Protein AF-A0A953GLJ5-F1 (afdb_monomer)

pLDDT: mean 92.59, std 6.6, range [48.28, 98.69]

Mean predicted aligned error: 5.58 Å

Sequence (313 aa):
MKGISHFASGLCVASFIPGVPELAAAGGLHIALGGACAMLPDFLDFRFARFLERPDAEIIPDATRPDAQALADDLAANLRAVAETGRPRIVQMHPARRGVIDWALYTVRFDAARGEVSVQLTGNTREARAAAGPLDYTYDGALDISELGGPSFRFSPGPRGVRIEFLPWHRAWTHSLVLALALGVLLAAVFGPLAGLAGGLGYATHVLEDQLGYMGSNLFWPFSRQRAPGLSLLHAADPIPNLVTVWLSLTLLLLNLDRARLAPALEMGPYLAFIVLAPSLTLLAVFARRKLRAALAVAQTEAQRDAIEENAE

Structure (mmCIF, N/CA/C/O backbone):
data_AF-A0A953GLJ5-F1
#
_entry.id   AF-A0A953GLJ5-F1
#
loop_
_atom_site.group_PDB
_atom_site.id
_atom_site.type_symbol
_atom_site.label_atom_id
_atom_site.label_alt_id
_atom_site.label_comp_id
_atom_site.label_asym_id
_atom_site.label_entity_id
_atom_site.label_seq_id
_atom_site.pdbx_PDB_ins_code
_atom_site.Cartn_x
_atom_site.Cartn_y
_atom_site.Cartn_z
_atom_site.occupancy
_atom_site.B_iso_or_equiv
_atom_site.auth_seq_id
_atom_site.auth_comp_id
_atom_site.auth_asym_id
_atom_site.auth_atom_id
_atom_site.pdbx_PDB_model_num
ATOM 1 N N . MET A 1 1 ? 1.507 2.628 0.424 1.00 81.00 1 MET A N 1
ATOM 2 C CA . MET A 1 1 ? 2.002 4.009 0.163 1.00 81.00 1 MET A CA 1
ATOM 3 C C . MET A 1 1 ? 0.885 4.775 -0.545 1.00 81.00 1 MET A C 1
ATOM 5 O O . MET A 1 1 ? -0.231 4.275 -0.539 1.00 81.00 1 MET A O 1
ATOM 9 N N . LYS A 1 2 ? 1.089 5.980 -1.096 1.00 87.12 2 LYS A N 1
ATOM 10 C CA . LYS A 1 2 ? 0.094 6.562 -2.019 1.00 87.12 2 LYS A CA 1
ATOM 11 C C . LYS A 1 2 ? 0.225 5.929 -3.404 1.00 87.12 2 LYS A C 1
ATOM 13 O O . LYS A 1 2 ? 1.325 5.572 -3.819 1.00 87.12 2 LYS A O 1
ATOM 18 N N . GLY A 1 3 ? -0.879 5.891 -4.153 1.00 88.56 3 GLY A N 1
ATOM 19 C CA . GLY A 1 3 ? -0.933 5.276 -5.487 1.00 88.56 3 GLY A CA 1
ATOM 20 C C . GLY A 1 3 ? 0.114 5.797 -6.481 1.00 88.56 3 GLY A C 1
ATOM 21 O O . GLY A 1 3 ? 0.637 5.023 -7.273 1.00 88.56 3 GLY A O 1
ATOM 22 N N . ILE A 1 4 ? 0.493 7.081 -6.407 1.00 93.31 4 ILE A N 1
ATOM 23 C CA . ILE A 1 4 ? 1.545 7.638 -7.276 1.00 93.31 4 ILE A CA 1
ATOM 24 C C . ILE A 1 4 ? 2.923 7.020 -7.012 1.00 93.31 4 ILE A C 1
ATOM 26 O O . ILE A 1 4 ? 3.706 6.857 -7.944 1.00 93.31 4 ILE A O 1
ATOM 30 N N . SER A 1 5 ? 3.220 6.658 -5.762 1.00 95.94 5 SER A N 1
ATOM 31 C CA . SER A 1 5 ? 4.478 6.003 -5.417 1.00 95.94 5 SER A CA 1
ATOM 32 C C . SER A 1 5 ? 4.521 4.596 -5.997 1.00 95.94 5 SER A C 1
ATOM 34 O O . SER A 1 5 ? 5.483 4.277 -6.681 1.00 95.94 5 SER A O 1
ATOM 36 N N . HIS A 1 6 ? 3.442 3.824 -5.838 1.00 97.25 6 HIS A N 1
ATOM 37 C CA . HIS A 1 6 ? 3.322 2.487 -6.423 1.00 97.25 6 HIS A CA 1
ATOM 38 C C . HIS A 1 6 ? 3.470 2.513 -7.946 1.00 97.25 6 HIS A C 1
ATOM 40 O O . HIS A 1 6 ? 4.259 1.760 -8.517 1.00 97.25 6 HIS A O 1
ATOM 46 N N . PHE A 1 7 ? 2.778 3.447 -8.605 1.00 98.00 7 PHE A N 1
ATOM 47 C CA . PHE A 1 7 ? 2.899 3.652 -10.045 1.00 98.00 7 PHE A CA 1
ATOM 48 C C . PHE A 1 7 ? 4.344 3.959 -10.464 1.00 98.00 7 PHE A C 1
ATOM 50 O O . PHE A 1 7 ? 4.885 3.280 -11.336 1.00 98.00 7 PHE A O 1
ATOM 57 N N . ALA A 1 8 ? 4.986 4.947 -9.829 1.00 98.31 8 ALA A N 1
ATOM 58 C CA . ALA A 1 8 ? 6.356 5.343 -10.154 1.00 98.31 8 ALA A CA 1
ATOM 59 C C . ALA A 1 8 ? 7.356 4.196 -9.937 1.00 98.31 8 ALA A C 1
ATOM 61 O O . ALA A 1 8 ? 8.211 3.963 -10.795 1.00 98.31 8 ALA A O 1
ATOM 62 N N . SER A 1 9 ? 7.222 3.449 -8.841 1.00 98.38 9 SER A N 1
ATOM 63 C CA . SER A 1 9 ? 8.055 2.283 -8.550 1.00 98.38 9 SER A CA 1
ATOM 64 C C . SER A 1 9 ? 7.871 1.174 -9.584 1.00 98.38 9 SER A C 1
ATOM 66 O O . SER A 1 9 ? 8.859 0.595 -10.032 1.00 98.38 9 SER A O 1
ATOM 68 N N . GLY A 1 10 ? 6.639 0.933 -10.045 1.00 98.31 10 GLY A N 1
ATOM 69 C CA . GLY A 1 10 ? 6.358 0.001 -11.139 1.00 98.31 10 GLY A CA 1
ATOM 70 C C . GLY A 1 10 ? 7.038 0.389 -12.456 1.00 98.31 10 GLY A C 1
ATOM 71 O O . GLY A 1 10 ? 7.649 -0.462 -13.104 1.00 98.31 10 GLY A O 1
ATOM 72 N N . LEU A 1 11 ? 7.001 1.677 -12.833 1.00 98.50 11 LEU A N 1
ATOM 73 C CA . LEU A 1 11 ? 7.735 2.184 -14.005 1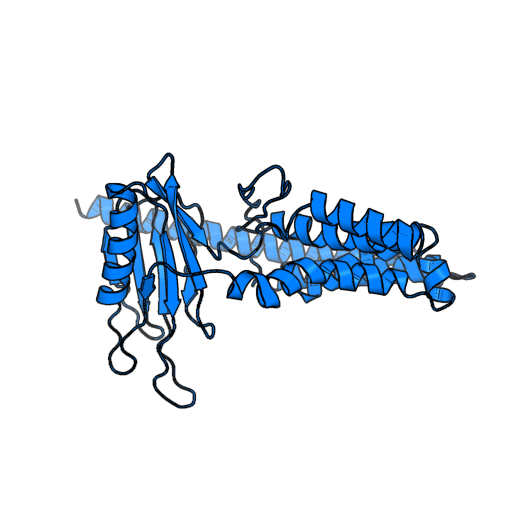.00 98.50 11 LEU A CA 1
ATOM 74 C C . LEU A 1 11 ? 9.248 1.964 -13.851 1.00 98.50 11 LEU A C 1
ATOM 76 O O . LEU A 1 11 ? 9.918 1.489 -14.769 1.00 98.50 11 LEU A O 1
ATOM 80 N N . CYS A 1 12 ? 9.780 2.313 -12.678 1.00 98.44 12 CYS A N 1
ATOM 81 C CA . CYS A 1 12 ? 11.197 2.195 -12.361 1.00 98.44 12 CYS A CA 1
ATOM 82 C C . CYS A 1 12 ? 11.667 0.742 -12.470 1.00 98.44 12 CYS A C 1
ATOM 84 O O . CYS A 1 12 ? 12.594 0.457 -13.227 1.00 98.44 12 CYS A O 1
ATOM 86 N N . VAL A 1 13 ? 10.986 -0.193 -11.806 1.00 98.31 13 VAL A N 1
ATOM 87 C CA . VAL A 1 13 ? 11.335 -1.620 -11.833 1.00 98.31 13 VAL A CA 1
ATOM 88 C C . VAL A 1 13 ? 11.281 -2.184 -13.250 1.00 98.31 13 VAL A C 1
ATOM 90 O O . VAL A 1 13 ? 12.207 -2.885 -13.655 1.00 98.31 13 VAL A O 1
ATOM 93 N N . ALA A 1 14 ? 10.269 -1.822 -14.045 1.00 98.25 14 ALA A N 1
ATOM 94 C CA . ALA A 1 14 ? 10.201 -2.250 -15.440 1.00 98.25 14 ALA A CA 1
ATOM 95 C C . ALA A 1 14 ? 11.395 -1.748 -16.272 1.00 98.25 14 ALA A C 1
ATOM 97 O O . ALA A 1 14 ? 11.904 -2.482 -17.114 1.00 98.25 14 ALA A O 1
ATOM 98 N N . SER A 1 15 ? 11.893 -0.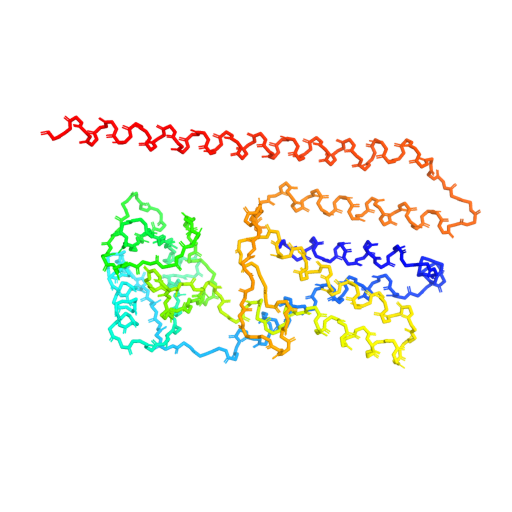535 -16.009 1.00 97.81 15 SER A N 1
ATOM 99 C CA . SER A 1 15 ? 13.061 0.016 -16.712 1.00 97.81 15 SER A CA 1
ATOM 100 C C . SER A 1 15 ? 14.387 -0.680 -16.393 1.00 97.81 15 SER A C 1
ATOM 102 O O . SER A 1 15 ? 15.338 -0.536 -17.153 1.00 97.81 15 SER A O 1
ATOM 104 N N . PHE A 1 16 ? 14.464 -1.447 -15.302 1.00 97.50 16 PHE A N 1
ATOM 105 C CA . PHE A 1 16 ? 15.647 -2.251 -14.975 1.00 97.50 16 PHE A CA 1
ATOM 106 C C . PHE A 1 16 ? 15.678 -3.605 -15.695 1.00 97.50 16 PHE A C 1
ATOM 108 O O . PHE A 1 16 ? 16.678 -4.317 -15.608 1.00 97.50 16 PHE A O 1
ATOM 115 N N . ILE A 1 17 ? 14.609 -3.982 -16.401 1.00 97.75 17 ILE A N 1
ATOM 116 C CA . ILE A 1 17 ? 14.565 -5.235 -17.154 1.00 97.75 17 ILE A CA 1
ATOM 117 C C . ILE A 1 17 ? 15.375 -5.054 -18.449 1.00 97.75 17 ILE A C 1
ATOM 119 O O . ILE A 1 17 ? 15.029 -4.190 -19.257 1.00 97.75 17 ILE A O 1
ATOM 123 N N . PRO A 1 18 ? 16.419 -5.864 -18.700 1.00 95.75 18 PRO A N 1
ATOM 124 C CA . PRO A 1 18 ? 17.200 -5.761 -19.931 1.00 95.75 18 PRO A CA 1
ATOM 125 C C . PRO A 1 18 ? 16.321 -5.885 -21.184 1.00 95.75 18 PRO A C 1
ATOM 127 O O . PRO A 1 18 ? 15.473 -6.775 -21.262 1.00 95.75 18 PRO A O 1
ATOM 130 N N . GLY A 1 19 ? 16.515 -5.001 -22.164 1.00 94.81 19 GLY A N 1
ATOM 131 C CA . GLY A 1 19 ? 15.722 -4.959 -23.397 1.00 94.81 19 GLY A CA 1
ATOM 132 C C . GLY A 1 19 ? 14.455 -4.102 -23.304 1.00 94.81 19 GLY A C 1
ATOM 133 O O . GLY A 1 19 ? 13.933 -3.674 -24.334 1.00 94.81 19 GLY A O 1
ATOM 134 N N . VAL A 1 20 ? 13.934 -3.827 -22.100 1.00 96.88 20 VAL A N 1
ATOM 135 C CA . VAL A 1 20 ? 12.731 -2.995 -21.933 1.00 96.88 20 VAL A CA 1
ATOM 136 C C . VAL A 1 20 ? 12.989 -1.520 -22.276 1.00 96.88 20 VAL A C 1
ATOM 138 O O . VAL A 1 20 ? 12.175 -0.961 -23.016 1.00 96.88 20 VAL A O 1
ATOM 141 N N . PRO A 1 21 ? 14.077 -0.872 -21.814 1.00 95.31 21 PRO A N 1
ATOM 142 C CA . PRO A 1 21 ? 14.410 0.494 -22.222 1.00 95.31 21 PRO A CA 1
ATOM 143 C C . PRO A 1 21 ? 14.599 0.663 -23.735 1.00 95.31 21 PRO A C 1
ATOM 145 O O . PRO A 1 21 ? 14.112 1.633 -24.312 1.00 95.31 21 PRO A O 1
ATOM 148 N N . GLU A 1 22 ? 15.248 -0.295 -24.397 1.00 92.56 22 GLU A N 1
ATOM 149 C CA . GLU A 1 22 ? 15.478 -0.277 -25.843 1.00 92.56 22 GLU A CA 1
ATOM 150 C C . GLU A 1 22 ? 14.159 -0.414 -26.612 1.00 92.56 22 GLU A C 1
ATOM 152 O O . GLU A 1 22 ? 13.904 0.324 -27.566 1.00 92.56 22 GLU A O 1
ATOM 157 N N . LEU A 1 23 ? 13.270 -1.305 -26.158 1.00 92.38 23 LEU A N 1
ATOM 158 C CA . LEU A 1 23 ? 11.919 -1.410 -26.706 1.00 92.38 23 LEU A CA 1
ATOM 159 C C . LEU A 1 23 ? 11.116 -0.131 -26.482 1.00 92.38 23 LEU A C 1
ATOM 161 O O . LEU A 1 23 ? 10.369 0.268 -27.371 1.00 92.38 23 LEU A O 1
ATOM 165 N N . ALA A 1 24 ? 11.262 0.522 -25.329 1.00 90.56 24 ALA A N 1
ATOM 166 C CA . ALA A 1 24 ? 10.605 1.796 -25.059 1.00 90.56 24 ALA A CA 1
ATOM 167 C C . ALA A 1 24 ? 11.100 2.903 -26.005 1.00 90.56 24 ALA A C 1
ATOM 169 O O . ALA A 1 24 ? 10.285 3.662 -26.528 1.00 90.56 24 ALA A O 1
ATOM 170 N N . ALA A 1 25 ? 12.403 2.946 -26.310 1.00 87.38 25 ALA A N 1
ATOM 171 C CA . ALA A 1 25 ? 12.960 3.856 -27.313 1.00 87.38 25 ALA A CA 1
ATOM 172 C C . ALA A 1 25 ? 12.392 3.603 -28.725 1.00 87.38 25 ALA A C 1
ATOM 174 O O . ALA A 1 25 ? 12.261 4.538 -29.512 1.00 87.38 25 ALA A O 1
ATOM 175 N N . ALA A 1 26 ? 11.993 2.363 -29.022 1.00 89.69 26 ALA A N 1
ATOM 176 C CA . ALA A 1 26 ? 11.297 1.982 -30.252 1.00 89.69 26 ALA A CA 1
ATOM 177 C C . ALA A 1 26 ? 9.761 2.172 -30.198 1.00 89.69 26 ALA A C 1
ATOM 179 O O . ALA A 1 26 ? 9.061 1.754 -31.119 1.00 89.69 26 ALA A O 1
ATOM 180 N N . GLY A 1 27 ? 9.220 2.789 -29.139 1.00 90.06 27 GLY A N 1
ATOM 181 C CA . GLY A 1 27 ? 7.782 3.048 -28.969 1.00 90.06 27 GLY A CA 1
ATOM 182 C C . GLY A 1 27 ? 7.005 1.962 -28.213 1.00 90.06 27 GLY A C 1
ATOM 183 O O . GLY A 1 27 ? 5.777 2.007 -28.151 1.00 90.06 27 GLY A O 1
ATOM 184 N N . GLY A 1 28 ? 7.690 0.979 -27.630 1.00 93.62 28 GLY A N 1
ATOM 185 C CA . GLY A 1 28 ? 7.086 -0.069 -26.811 1.00 93.62 28 GLY A CA 1
ATOM 186 C C . GLY A 1 28 ? 6.541 0.445 -25.474 1.00 93.62 28 GLY A C 1
ATOM 187 O O . GLY A 1 28 ? 7.096 1.344 -24.849 1.00 93.62 28 GLY A O 1
ATOM 188 N N . LEU A 1 29 ? 5.470 -0.185 -24.983 1.00 96.25 29 LEU A N 1
ATOM 189 C CA . LEU A 1 29 ? 4.747 0.247 -23.776 1.00 96.25 29 LEU A CA 1
ATOM 190 C C . LEU A 1 29 ? 5.090 -0.564 -22.515 1.00 96.25 29 LEU A C 1
ATOM 192 O O . LEU A 1 29 ? 4.392 -0.472 -21.511 1.00 96.25 29 LEU A O 1
ATOM 196 N N . HIS A 1 30 ? 6.163 -1.353 -22.538 1.00 97.50 30 HIS A N 1
ATOM 197 C CA . HIS A 1 30 ? 6.537 -2.265 -21.449 1.00 97.50 30 HIS A CA 1
ATOM 198 C C . HIS A 1 30 ? 6.788 -1.546 -20.112 1.00 97.50 30 HIS A C 1
ATOM 200 O O . HIS A 1 30 ? 6.357 -2.027 -19.068 1.00 97.50 30 HIS A O 1
ATOM 206 N N . ILE A 1 31 ? 7.416 -0.363 -20.135 1.00 97.88 31 ILE A N 1
ATOM 207 C CA . ILE A 1 31 ? 7.607 0.454 -18.924 1.00 97.88 31 ILE A CA 1
ATOM 208 C C . ILE A 1 31 ? 6.251 0.897 -18.363 1.00 97.88 31 ILE A C 1
ATOM 210 O O . ILE A 1 31 ? 5.985 0.722 -17.176 1.00 97.88 31 ILE A O 1
ATOM 214 N N . ALA A 1 32 ? 5.364 1.406 -19.225 1.00 97.75 32 ALA A N 1
ATOM 215 C CA . ALA A 1 32 ? 4.018 1.820 -18.833 1.00 97.75 32 ALA A CA 1
ATOM 216 C C . ALA A 1 32 ? 3.179 0.644 -18.304 1.00 97.75 32 ALA A C 1
ATOM 218 O O . ALA A 1 32 ? 2.434 0.818 -17.343 1.00 97.75 32 ALA A O 1
ATOM 219 N N . LEU A 1 33 ? 3.341 -0.554 -18.879 1.00 98.19 33 LEU A N 1
ATOM 220 C CA . LEU A 1 33 ? 2.714 -1.784 -18.396 1.00 98.19 33 LEU A CA 1
ATOM 221 C C . LEU A 1 33 ? 3.133 -2.094 -16.954 1.00 98.19 33 LEU A C 1
ATOM 223 O O . LEU A 1 33 ? 2.270 -2.403 -16.138 1.00 98.19 33 LEU A O 1
ATOM 227 N N . GLY A 1 34 ? 4.418 -1.948 -16.615 1.00 98.25 34 GLY A N 1
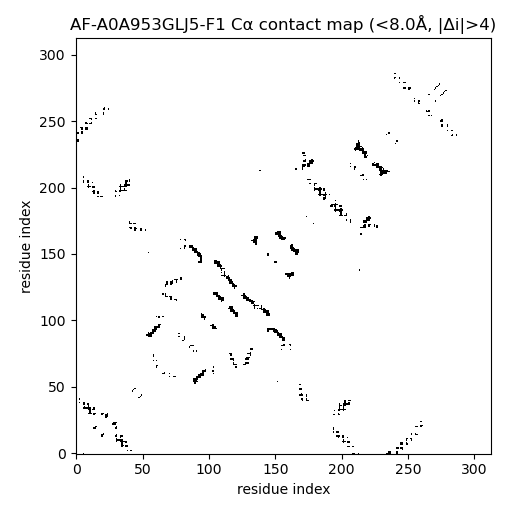ATOM 228 C CA . GLY A 1 34 ? 4.893 -2.114 -15.238 1.00 98.25 34 GLY A CA 1
ATOM 229 C C . GLY A 1 34 ? 4.219 -1.155 -14.255 1.00 98.25 34 GLY A C 1
ATOM 230 O O . GLY A 1 34 ? 3.724 -1.586 -13.214 1.00 98.25 34 GLY A O 1
ATOM 231 N N . GLY A 1 35 ? 4.112 0.129 -14.612 1.00 98.06 35 GLY A N 1
ATOM 232 C CA . GLY A 1 35 ? 3.383 1.116 -13.807 1.00 98.06 35 GLY A CA 1
ATOM 233 C C . GLY A 1 35 ? 1.888 0.799 -13.676 1.00 98.06 35 GLY A C 1
ATOM 234 O O . GLY A 1 35 ? 1.335 0.846 -12.578 1.00 98.06 35 GLY A O 1
ATOM 235 N N . ALA A 1 36 ? 1.227 0.420 -14.773 1.00 98.00 36 ALA A N 1
ATOM 236 C CA . ALA A 1 36 ? -0.190 0.057 -14.768 1.00 98.00 36 ALA A CA 1
ATOM 237 C C . ALA A 1 36 ? -0.468 -1.178 -13.896 1.00 98.00 36 ALA A C 1
ATOM 239 O O . ALA A 1 36 ? -1.411 -1.180 -13.104 1.00 98.00 36 ALA A O 1
ATOM 240 N N . CYS A 1 37 ? 0.374 -2.211 -13.993 1.00 98.31 37 CYS A N 1
ATOM 241 C CA . CYS A 1 37 ? 0.268 -3.408 -13.165 1.00 98.31 37 CYS A CA 1
ATOM 242 C C . CYS A 1 37 ? 0.569 -3.130 -11.689 1.00 98.31 37 CYS A C 1
ATOM 244 O O . CYS A 1 37 ? -0.046 -3.768 -10.839 1.00 98.31 37 CYS A O 1
ATOM 246 N N . ALA A 1 38 ? 1.432 -2.162 -11.371 1.00 98.00 38 ALA A N 1
ATOM 247 C CA . ALA A 1 38 ? 1.642 -1.724 -9.994 1.00 98.00 38 ALA A CA 1
ATOM 248 C C . ALA A 1 38 ? 0.394 -1.059 -9.392 1.00 98.00 38 ALA A C 1
ATOM 250 O O . ALA A 1 38 ? 0.137 -1.217 -8.213 1.00 98.00 38 ALA A O 1
ATOM 251 N N . MET A 1 39 ? -0.438 -0.373 -10.179 1.00 97.44 39 MET A N 1
ATOM 252 C CA . MET A 1 39 ? -1.694 0.208 -9.672 1.00 97.44 39 MET A CA 1
ATOM 253 C C . MET A 1 39 ? -2.845 -0.801 -9.550 1.00 97.44 39 MET A C 1
ATOM 255 O O . MET A 1 39 ? -3.873 -0.508 -8.933 1.00 97.44 39 MET A O 1
ATOM 259 N N . LEU A 1 40 ? -2.713 -1.966 -10.184 1.00 96.88 40 LEU A N 1
ATOM 260 C CA . LEU A 1 40 ? -3.804 -2.922 -10.331 1.00 96.88 40 LEU A CA 1
ATOM 261 C C . LEU A 1 40 ? -4.342 -3.481 -8.997 1.00 96.88 40 LEU A C 1
ATOM 263 O O . LEU A 1 40 ? -5.563 -3.597 -8.899 1.00 96.88 40 LEU A O 1
ATOM 267 N N . PRO A 1 41 ? -3.522 -3.807 -7.974 1.00 96.69 41 PRO A N 1
ATOM 268 C CA . PRO A 1 41 ? -4.024 -4.302 -6.688 1.00 96.69 41 PRO A CA 1
ATOM 269 C C . PRO A 1 41 ? -5.037 -3.353 -6.036 1.00 96.69 41 PRO A C 1
ATOM 271 O O . PRO A 1 41 ? -6.170 -3.751 -5.760 1.00 96.69 41 PRO A O 1
ATOM 274 N N . ASP A 1 42 ? -4.664 -2.081 -5.874 1.00 94.94 42 ASP A N 1
ATOM 275 C CA . ASP A 1 42 ? -5.538 -1.047 -5.312 1.00 94.94 42 ASP A CA 1
ATOM 276 C C . ASP A 1 42 ? -6.758 -0.815 -6.198 1.00 94.94 42 ASP A C 1
ATOM 278 O O . ASP A 1 42 ? -7.883 -0.715 -5.708 1.00 94.94 42 ASP A O 1
ATOM 282 N N . PHE A 1 43 ? -6.565 -0.762 -7.517 1.00 95.56 43 PHE A N 1
ATOM 283 C CA . PHE A 1 43 ? -7.682 -0.614 -8.441 1.00 95.56 43 PHE A CA 1
ATOM 284 C C . PHE A 1 43 ? -8.719 -1.725 -8.240 1.00 95.56 43 PHE A C 1
ATOM 286 O O . PHE A 1 43 ? -9.913 -1.436 -8.151 1.00 95.56 43 PHE A O 1
ATOM 293 N N . LEU A 1 44 ? -8.280 -2.981 -8.122 1.00 95.44 44 LEU A N 1
ATOM 294 C CA . LEU A 1 44 ? -9.175 -4.111 -7.889 1.00 95.44 44 LEU A CA 1
ATOM 295 C C . LEU A 1 44 ? -9.891 -4.007 -6.539 1.00 95.44 44 LEU A C 1
ATOM 297 O O . LEU A 1 44 ? -11.096 -4.263 -6.458 1.00 95.44 44 LEU A O 1
ATOM 301 N N . ASP A 1 45 ? -9.183 -3.576 -5.500 1.00 93.56 45 ASP A N 1
ATOM 302 C CA . ASP A 1 45 ? -9.762 -3.415 -4.173 1.00 93.56 45 ASP A CA 1
ATOM 303 C C . ASP A 1 45 ? -10.850 -2.343 -4.142 1.00 93.56 45 ASP A C 1
ATOM 305 O O . ASP A 1 45 ? -11.995 -2.616 -3.777 1.00 93.56 45 ASP A O 1
ATOM 309 N N . PHE A 1 46 ? -10.519 -1.130 -4.579 1.00 91.44 46 PHE A N 1
ATOM 310 C CA . PHE A 1 46 ? -11.420 0.016 -4.485 1.00 91.44 46 PHE A CA 1
ATOM 311 C C . PHE A 1 46 ? -12.562 -0.022 -5.505 1.00 91.44 46 PHE A C 1
ATOM 313 O O . PHE A 1 46 ? -13.609 0.582 -5.267 1.00 91.44 46 PHE A O 1
ATOM 320 N N . ARG A 1 47 ? -12.386 -0.704 -6.646 1.00 92.75 47 ARG A N 1
ATOM 321 C CA . ARG A 1 47 ? -13.423 -0.802 -7.687 1.00 92.75 47 ARG A CA 1
ATOM 322 C C . ARG A 1 47 ? -14.286 -2.047 -7.577 1.00 92.75 47 ARG A C 1
ATOM 324 O O . ARG A 1 47 ? -15.406 -2.009 -8.078 1.00 92.75 47 ARG A O 1
ATOM 331 N N . PHE A 1 48 ? -13.798 -3.114 -6.943 1.00 92.81 48 PHE A N 1
ATOM 332 C CA . PHE A 1 48 ? -14.526 -4.380 -6.861 1.00 92.81 48 PHE A CA 1
ATOM 333 C C . PHE A 1 48 ? -14.584 -4.934 -5.441 1.00 92.81 48 PHE A C 1
ATOM 335 O O . PHE A 1 48 ? -15.688 -5.108 -4.929 1.00 92.81 48 PHE A O 1
ATOM 342 N N . ALA A 1 49 ? -13.445 -5.192 -4.787 1.00 91.00 49 ALA A N 1
ATOM 343 C CA . ALA A 1 49 ? -13.438 -5.912 -3.507 1.00 91.00 49 ALA A CA 1
ATOM 344 C C . ALA A 1 49 ? -14.264 -5.200 -2.425 1.00 91.00 49 ALA A C 1
ATOM 346 O O . ALA A 1 49 ? -15.040 -5.853 -1.729 1.00 91.00 49 ALA A O 1
ATOM 347 N N . ARG A 1 50 ? -14.179 -3.865 -2.361 1.00 90.19 50 ARG A N 1
ATOM 348 C CA . ARG A 1 50 ? -14.982 -3.025 -1.462 1.00 90.19 50 ARG A CA 1
ATOM 349 C C . ARG A 1 50 ? -16.484 -3.300 -1.571 1.00 90.19 50 ARG A C 1
ATOM 351 O O . ARG A 1 50 ? -17.169 -3.321 -0.560 1.00 90.19 50 ARG A O 1
ATOM 358 N N . PHE A 1 51 ? -17.004 -3.505 -2.781 1.00 88.56 51 PHE A N 1
ATOM 359 C CA . PHE A 1 51 ? -18.443 -3.689 -3.019 1.00 88.56 51 PHE A CA 1
ATOM 360 C C . PHE A 1 51 ? -18.914 -5.134 -2.832 1.00 88.56 51 PHE A C 1
ATOM 362 O O . PHE A 1 51 ? -20.115 -5.395 -2.814 1.00 88.56 51 PHE A O 1
ATOM 369 N N . LEU A 1 52 ? -17.980 -6.080 -2.727 1.00 89.00 52 LEU A N 1
ATOM 370 C CA . LEU A 1 52 ? -18.284 -7.476 -2.420 1.00 89.00 52 LEU A CA 1
ATOM 371 C C . LEU A 1 52 ? -18.373 -7.724 -0.911 1.00 89.00 52 LEU A C 1
ATOM 373 O O . LEU A 1 52 ? -18.930 -8.742 -0.496 1.00 89.00 52 LEU A O 1
ATOM 377 N N . GLU A 1 53 ? -17.836 -6.815 -0.096 1.00 88.31 53 GLU A N 1
ATOM 378 C CA . GLU A 1 53 ? -17.956 -6.890 1.352 1.00 88.31 53 GLU A CA 1
ATOM 379 C C . GLU A 1 53 ? -19.384 -6.581 1.810 1.00 88.31 53 GLU A C 1
ATOM 381 O O . GLU A 1 53 ? -20.049 -5.683 1.297 1.00 88.31 53 GLU A O 1
ATOM 386 N N . ARG A 1 54 ? -19.857 -7.349 2.793 1.00 90.50 54 ARG A N 1
ATOM 387 C CA . ARG A 1 54 ? -21.156 -7.150 3.429 1.00 90.50 54 ARG A CA 1
ATOM 388 C C . ARG A 1 54 ? -20.931 -6.930 4.922 1.00 90.50 54 ARG A C 1
ATOM 390 O O . ARG A 1 54 ? -20.404 -7.844 5.559 1.00 90.50 54 ARG A O 1
ATOM 397 N N . PRO A 1 55 ? -21.282 -5.756 5.466 1.00 93.50 55 PRO A N 1
ATOM 398 C CA . PRO A 1 55 ? -21.174 -5.517 6.895 1.00 93.50 55 PRO A CA 1
ATOM 399 C C . PRO A 1 55 ? -22.255 -6.284 7.666 1.00 93.50 55 PRO A C 1
ATOM 401 O O . PRO A 1 55 ? -23.385 -6.430 7.204 1.00 93.50 55 PRO A O 1
ATOM 404 N N . ASP A 1 56 ? -21.900 -6.756 8.860 1.00 96.06 56 ASP A N 1
ATOM 405 C CA . ASP A 1 56 ? -22.822 -7.346 9.838 1.00 96.06 56 ASP A CA 1
ATOM 406 C C . ASP A 1 56 ? -23.467 -6.276 10.735 1.00 96.06 56 ASP A C 1
ATOM 408 O O . ASP A 1 56 ? -24.461 -6.545 11.414 1.00 96.06 56 ASP A O 1
ATOM 412 N N . ALA A 1 57 ? -22.869 -5.084 10.796 1.00 95.50 57 ALA A N 1
ATOM 413 C CA . ALA A 1 57 ? -23.397 -3.917 11.488 1.00 95.50 57 ALA A CA 1
ATOM 414 C C . ALA A 1 57 ? -22.899 -2.624 10.830 1.00 95.50 57 ALA A C 1
ATOM 416 O O . ALA A 1 57 ? -21.763 -2.554 10.356 1.00 95.50 57 ALA A O 1
ATOM 417 N N . GLU A 1 58 ? -23.737 -1.592 10.862 1.00 95.56 58 GLU A N 1
ATOM 418 C CA . GLU A 1 58 ? -23.400 -0.236 10.433 1.00 95.56 58 GLU A CA 1
ATOM 419 C C . GLU A 1 58 ? -23.556 0.712 11.624 1.00 95.56 58 GLU A C 1
ATOM 421 O O . GLU A 1 58 ? -24.577 0.689 12.309 1.00 95.56 58 GLU A O 1
ATOM 426 N N . ILE A 1 59 ? -22.541 1.536 11.876 1.00 95.19 59 ILE A N 1
ATOM 427 C CA . ILE A 1 59 ? -22.556 2.576 12.906 1.00 95.19 59 ILE A CA 1
ATOM 428 C C . ILE A 1 59 ? -22.604 3.923 12.192 1.00 95.19 59 ILE A C 1
ATOM 430 O O . ILE A 1 59 ? -21.652 4.313 11.509 1.00 95.19 59 ILE A O 1
ATOM 434 N N . ILE A 1 60 ? -23.725 4.624 12.349 1.00 93.56 60 ILE A N 1
ATOM 435 C CA . ILE A 1 60 ? -23.992 5.917 11.718 1.00 93.56 60 ILE A CA 1
ATOM 436 C C . ILE A 1 60 ? -24.356 6.914 12.826 1.00 93.56 60 ILE A C 1
ATOM 438 O O . ILE A 1 60 ? -25.337 6.683 13.534 1.00 93.56 60 ILE A O 1
ATOM 442 N N . PRO A 1 61 ? -23.613 8.021 12.997 1.00 92.50 61 PRO A N 1
ATOM 443 C CA . PRO A 1 61 ? -23.972 9.033 13.978 1.00 92.50 61 PRO A CA 1
ATOM 444 C C . PRO A 1 61 ? -25.278 9.742 13.614 1.00 92.50 61 PRO A C 1
ATOM 446 O O . PRO A 1 61 ? -25.602 9.918 12.438 1.00 92.50 61 PRO A O 1
ATOM 449 N N . ASP A 1 62 ? -25.981 10.259 14.624 1.00 90.69 62 ASP A N 1
ATOM 450 C CA . ASP A 1 62 ? -27.037 11.246 14.390 1.00 90.69 62 ASP A CA 1
ATOM 451 C C . ASP A 1 62 ? -26.427 12.475 13.697 1.00 90.69 62 ASP A C 1
ATOM 453 O O . ASP A 1 62 ? -25.484 13.096 14.194 1.00 90.69 62 ASP A O 1
ATOM 457 N N . ALA A 1 63 ? -26.957 12.826 12.525 1.00 87.25 63 ALA A N 1
ATOM 458 C CA . ALA A 1 63 ? -26.451 13.944 11.740 1.00 87.25 63 ALA A CA 1
ATOM 459 C C . ALA A 1 63 ? -26.577 15.281 12.491 1.00 87.25 63 ALA A C 1
ATOM 461 O O . ALA A 1 63 ? -25.677 16.119 12.460 1.00 87.25 63 ALA A O 1
ATOM 462 N N . THR A 1 64 ? -27.687 15.490 13.191 1.00 86.81 64 THR A N 1
ATOM 463 C CA . THR A 1 64 ? -28.012 16.768 13.833 1.00 86.81 64 THR A CA 1
ATOM 464 C C . THR A 1 64 ? -27.372 16.916 15.206 1.00 86.81 64 THR A C 1
ATOM 466 O O . THR A 1 64 ? -26.963 18.015 15.580 1.00 86.81 64 THR A O 1
ATOM 469 N N . ARG A 1 65 ? -27.264 15.817 15.957 1.00 90.12 65 ARG A N 1
ATOM 470 C CA . ARG A 1 65 ? -26.737 15.787 17.324 1.00 90.12 65 ARG A CA 1
ATOM 471 C C . ARG A 1 65 ? -25.911 14.518 17.548 1.00 90.12 65 ARG A C 1
ATOM 473 O O . ARG A 1 65 ? -26.358 13.636 18.277 1.00 90.12 65 ARG A O 1
ATOM 480 N N . PRO A 1 66 ? -24.722 14.401 16.932 1.00 90.94 66 PRO A N 1
ATOM 481 C CA . PRO A 1 66 ? -23.901 13.217 17.120 1.00 90.94 66 PRO A CA 1
ATOM 482 C C . PRO A 1 66 ? -23.429 13.120 18.564 1.00 90.94 66 PRO A C 1
ATOM 484 O O . PRO A 1 66 ? -22.998 14.110 19.159 1.00 90.94 66 PRO A O 1
ATOM 487 N N . ASP A 1 67 ? -23.478 11.904 19.086 1.00 94.12 67 ASP A N 1
ATOM 488 C CA . ASP A 1 67 ? -23.047 11.565 20.431 1.00 94.12 67 ASP A CA 1
ATOM 489 C C . ASP A 1 67 ? -21.828 10.644 20.348 1.00 94.12 67 ASP A C 1
ATOM 491 O O . ASP A 1 67 ? -21.903 9.521 19.851 1.00 94.12 67 ASP A O 1
ATOM 495 N N . ALA A 1 68 ? -20.684 11.143 20.817 1.00 95.44 68 ALA A N 1
ATOM 496 C CA . ALA A 1 68 ? -19.438 10.388 20.799 1.00 95.44 68 ALA A CA 1
ATOM 497 C C . ALA A 1 68 ? -19.493 9.165 21.729 1.00 95.44 68 ALA A C 1
ATOM 499 O O . ALA A 1 68 ? -18.870 8.150 21.425 1.00 95.44 68 ALA A O 1
ATOM 500 N N . GLN A 1 69 ? -20.239 9.249 22.837 1.00 96.75 69 GLN A N 1
ATOM 501 C CA . GLN A 1 69 ? -20.369 8.146 23.786 1.00 96.75 69 GLN A CA 1
ATOM 502 C C . GLN A 1 69 ? -21.213 7.024 23.195 1.00 96.75 69 GLN A C 1
ATOM 504 O O . GLN A 1 69 ? -20.785 5.878 23.239 1.00 96.75 69 GLN A O 1
ATOM 509 N N . ALA A 1 70 ? -22.329 7.355 22.541 1.00 95.94 70 ALA A N 1
ATOM 510 C CA . ALA A 1 70 ? -23.141 6.361 21.840 1.00 95.94 70 ALA A CA 1
ATOM 511 C C . ALA A 1 70 ? -22.327 5.603 20.773 1.00 95.94 70 ALA A C 1
ATOM 513 O O . ALA A 1 70 ? -22.378 4.379 20.706 1.00 95.94 70 ALA A O 1
ATOM 514 N N . LEU A 1 71 ? -21.502 6.314 19.990 1.00 96.44 71 LEU A N 1
ATOM 515 C CA . LEU A 1 71 ? -20.605 5.690 19.008 1.00 96.44 71 LEU A CA 1
ATOM 516 C C . LEU A 1 71 ? -19.569 4.760 19.662 1.00 96.44 71 LEU A C 1
ATOM 518 O O . LEU A 1 71 ? -19.288 3.683 19.132 1.00 96.44 71 LEU A O 1
ATOM 522 N N . ALA A 1 72 ? -18.981 5.177 20.790 1.00 97.25 72 ALA A N 1
ATOM 523 C CA . ALA A 1 72 ? -18.018 4.366 21.532 1.00 97.25 72 ALA A CA 1
ATOM 524 C C . ALA A 1 72 ? -18.681 3.108 22.115 1.00 97.25 72 ALA A C 1
ATOM 526 O O . ALA A 1 72 ? -18.134 2.010 21.993 1.00 97.25 72 ALA A O 1
ATOM 527 N N . ASP A 1 73 ? -19.876 3.253 22.687 1.00 97.94 73 ASP A N 1
ATOM 528 C CA . ASP A 1 73 ? -20.649 2.164 23.279 1.00 97.94 73 ASP A CA 1
ATOM 529 C C . ASP A 1 73 ? -21.080 1.136 22.222 1.00 97.94 73 ASP A C 1
ATOM 531 O O . ASP A 1 73 ? -20.922 -0.068 22.447 1.00 97.94 73 ASP A O 1
ATOM 535 N N . ASP A 1 74 ? -21.541 1.583 21.048 1.00 97.25 74 ASP A N 1
ATOM 536 C CA . ASP A 1 74 ? -21.911 0.712 19.924 1.00 97.25 74 ASP A CA 1
ATOM 537 C C . ASP A 1 74 ? -20.710 -0.083 19.399 1.00 97.25 74 ASP A C 1
ATOM 539 O O . ASP A 1 74 ? -20.798 -1.289 19.126 1.00 97.25 74 ASP A O 1
ATOM 543 N N . LEU A 1 75 ? -19.553 0.570 19.281 1.00 97.19 75 LEU A N 1
ATOM 544 C CA . LEU A 1 75 ? -18.320 -0.082 18.853 1.00 97.19 75 LEU A CA 1
ATOM 545 C C . LEU A 1 75 ? -17.856 -1.122 19.886 1.00 97.19 75 LEU A C 1
ATOM 547 O O . LEU A 1 75 ? -17.554 -2.265 19.529 1.00 97.19 75 LEU A O 1
ATOM 551 N N . ALA A 1 76 ? -17.868 -0.759 21.171 1.00 97.50 76 ALA A N 1
ATOM 552 C CA . ALA A 1 76 ? -17.541 -1.656 22.275 1.00 97.50 76 ALA A CA 1
ATOM 553 C C . ALA A 1 76 ? -18.513 -2.841 22.372 1.00 97.50 76 ALA A C 1
ATOM 555 O O . ALA A 1 76 ? -18.098 -3.963 22.667 1.00 97.50 76 ALA A O 1
ATOM 556 N N . ALA A 1 77 ? -19.805 -2.627 22.110 1.00 97.62 77 ALA A N 1
ATOM 557 C CA . ALA A 1 77 ? -20.808 -3.687 22.089 1.00 97.62 77 ALA A CA 1
ATOM 558 C C . ALA A 1 77 ? -20.530 -4.713 20.981 1.00 97.62 77 ALA A C 1
ATOM 560 O O . ALA A 1 77 ? -20.629 -5.917 21.219 1.00 97.62 77 ALA A O 1
ATOM 561 N N . ASN A 1 78 ? -20.115 -4.267 19.790 1.00 97.62 78 ASN A N 1
ATOM 562 C CA . ASN A 1 78 ? -19.748 -5.176 18.704 1.00 97.62 78 ASN A CA 1
ATOM 563 C C . ASN A 1 78 ? -18.491 -6.000 19.023 1.00 97.62 78 ASN A C 1
ATOM 565 O O . ASN A 1 78 ? -18.463 -7.195 18.727 1.00 97.62 78 ASN A O 1
ATOM 569 N N . LEU A 1 79 ? -17.480 -5.401 19.661 1.00 97.25 79 LEU A N 1
ATOM 570 C CA . LEU A 1 79 ? -16.291 -6.123 20.130 1.00 97.25 79 LEU A CA 1
ATOM 571 C C . LEU A 1 79 ? -16.656 -7.177 21.184 1.00 97.25 79 LEU A C 1
ATOM 573 O O . LEU A 1 79 ? -16.305 -8.349 21.030 1.00 97.25 79 LEU A O 1
ATOM 577 N N . ARG A 1 80 ? -17.437 -6.796 22.202 1.00 96.69 80 ARG A N 1
ATOM 578 C CA . ARG A 1 80 ? -17.910 -7.722 23.245 1.00 96.69 80 ARG A CA 1
ATOM 579 C C . ARG A 1 80 ? -18.737 -8.869 22.670 1.00 96.69 80 ARG A C 1
ATOM 581 O O . ARG A 1 80 ? -18.505 -10.017 23.032 1.00 96.69 80 ARG A O 1
ATOM 588 N N . ALA A 1 81 ? -19.608 -8.600 21.698 1.00 96.44 81 ALA A N 1
ATOM 589 C CA . ALA A 1 81 ? -20.384 -9.645 21.033 1.00 96.44 81 ALA A CA 1
ATOM 590 C C . ALA A 1 81 ? -19.492 -10.700 20.350 1.00 96.44 81 ALA A C 1
ATOM 592 O O . ALA A 1 81 ? -19.822 -11.887 20.360 1.00 96.44 81 ALA A O 1
ATOM 593 N N . VAL A 1 82 ? -18.354 -10.307 19.768 1.00 97.06 82 VAL A N 1
ATOM 594 C CA . VAL A 1 82 ? -17.386 -11.261 19.197 1.00 97.06 82 VAL A CA 1
ATOM 595 C C . VAL A 1 82 ? -16.671 -12.045 20.295 1.00 97.06 82 VAL A C 1
ATOM 597 O O . VAL A 1 82 ? -16.491 -13.252 20.143 1.00 97.06 82 VAL A O 1
ATOM 600 N N . ALA A 1 83 ? -16.305 -11.395 21.402 1.00 94.88 83 ALA A N 1
ATOM 601 C CA . ALA A 1 83 ? -15.690 -12.063 22.549 1.00 94.88 83 ALA A CA 1
ATOM 602 C C . ALA A 1 83 ? -16.619 -13.119 23.179 1.00 94.88 83 ALA A C 1
ATOM 604 O O . ALA A 1 83 ? -16.168 -14.208 23.520 1.00 94.88 83 ALA A O 1
ATOM 605 N N . GLU A 1 84 ? -17.916 -12.822 23.281 1.00 95.06 84 GLU A N 1
ATOM 606 C CA . GLU A 1 84 ? -18.926 -13.717 23.858 1.00 95.06 84 GLU A CA 1
ATOM 607 C C . GLU A 1 84 ? -19.306 -14.866 22.916 1.00 95.06 84 GLU A C 1
ATOM 609 O O . GLU A 1 84 ? -19.438 -16.013 23.340 1.00 95.06 84 GLU A O 1
ATOM 614 N N . THR A 1 85 ? -19.505 -14.575 21.626 1.00 95.88 85 THR A N 1
ATOM 615 C CA . THR A 1 85 ? -20.031 -15.564 20.668 1.00 95.88 85 THR A CA 1
ATOM 616 C C . THR A 1 85 ? -18.949 -16.342 19.925 1.00 95.88 85 THR A C 1
ATOM 618 O O . THR A 1 85 ? -19.244 -17.372 19.316 1.00 95.88 85 THR A O 1
ATOM 621 N N . GLY A 1 86 ? -17.717 -15.829 19.895 1.00 94.62 86 GLY A N 1
ATOM 622 C CA . GLY A 1 86 ? -16.627 -16.353 19.075 1.00 94.62 86 GLY A CA 1
ATOM 623 C C . GLY A 1 86 ? -16.842 -16.205 17.562 1.00 94.62 86 GLY A C 1
ATOM 624 O O . GLY A 1 86 ? -16.061 -16.743 16.778 1.00 94.62 86 GLY A O 1
ATOM 625 N N . ARG A 1 87 ? -17.899 -15.513 17.113 1.00 95.19 87 ARG A N 1
ATOM 626 C CA . ARG A 1 87 ? -18.223 -15.364 15.686 1.00 95.19 87 ARG A CA 1
ATOM 627 C C . ARG A 1 87 ? -17.632 -14.065 15.142 1.00 95.19 87 ARG A C 1
ATOM 629 O O . ARG A 1 87 ? -17.935 -13.015 15.702 1.00 95.19 87 ARG A O 1
ATOM 636 N N . PRO A 1 88 ? -16.823 -14.100 14.064 1.00 95.38 88 PRO A N 1
ATOM 637 C CA . PRO A 1 88 ? -16.317 -12.882 13.443 1.00 95.38 88 PRO A CA 1
ATOM 638 C C . PRO A 1 88 ? -17.445 -11.978 12.943 1.00 95.38 88 PRO A C 1
ATOM 640 O O . PRO A 1 88 ? -18.472 -12.481 12.487 1.00 95.38 88 PRO A O 1
ATOM 643 N N . ARG A 1 89 ? -17.230 -10.662 12.999 1.00 96.31 89 ARG A N 1
ATOM 644 C CA . ARG A 1 89 ? -18.176 -9.644 12.522 1.00 96.31 89 ARG A CA 1
ATOM 645 C C . ARG A 1 89 ? -17.459 -8.539 11.763 1.00 96.31 89 ARG A C 1
ATOM 647 O O . ARG A 1 89 ? -16.344 -8.170 12.126 1.00 96.31 89 ARG A O 1
ATOM 654 N N . ILE A 1 90 ? -18.099 -7.996 10.738 1.00 96.56 90 ILE A N 1
ATOM 655 C CA . ILE A 1 90 ? -17.660 -6.811 10.005 1.00 96.56 90 ILE A CA 1
ATOM 656 C C . ILE A 1 90 ? -18.538 -5.633 10.420 1.00 96.56 90 ILE A C 1
ATOM 658 O O . ILE A 1 90 ? -19.757 -5.681 10.274 1.00 96.56 90 ILE A O 1
ATOM 662 N N . VAL A 1 91 ? -17.918 -4.575 10.930 1.00 96.88 91 VAL A N 1
ATOM 663 C CA . VAL A 1 91 ? -18.591 -3.341 11.338 1.00 96.88 91 VAL A CA 1
ATOM 664 C C . VAL A 1 91 ? -18.151 -2.215 10.420 1.00 96.88 91 VAL A C 1
ATOM 666 O O . VAL A 1 91 ? -16.961 -1.917 10.327 1.00 96.88 91 VAL A O 1
ATOM 669 N N . GLN A 1 92 ? -19.110 -1.594 9.744 1.00 96.00 92 GLN A N 1
ATOM 670 C CA . GLN A 1 92 ? -18.892 -0.427 8.902 1.00 96.00 92 GLN A CA 1
ATOM 671 C C . GLN A 1 92 ? -19.207 0.838 9.701 1.00 96.00 92 GLN A C 1
ATOM 673 O O . GLN A 1 92 ? -20.263 0.942 10.319 1.00 96.00 92 GLN A O 1
ATOM 678 N N . MET A 1 93 ? -18.296 1.805 9.696 1.00 95.50 93 MET A N 1
ATOM 679 C CA . MET A 1 93 ? -18.499 3.096 10.354 1.00 95.50 93 MET A CA 1
ATOM 680 C C . MET A 1 93 ? -18.690 4.178 9.300 1.00 95.50 93 MET A C 1
ATOM 682 O O . MET A 1 93 ? -17.977 4.182 8.301 1.00 95.50 93 MET A O 1
ATOM 686 N N . HIS A 1 94 ? -19.622 5.105 9.518 1.00 94.75 94 HIS A N 1
ATOM 687 C CA . HIS A 1 94 ? -19.961 6.136 8.539 1.00 94.75 94 HIS A CA 1
ATOM 688 C C . HIS A 1 94 ? -19.859 7.544 9.128 1.00 94.75 94 HIS A C 1
ATOM 690 O O . HIS A 1 94 ? -20.351 7.774 10.230 1.00 94.75 94 HIS A O 1
ATOM 696 N N . PRO A 1 95 ? -19.339 8.535 8.383 1.00 93.12 95 PRO A N 1
ATOM 697 C CA . PRO A 1 95 ? -19.646 9.924 8.694 1.00 93.12 95 PRO A CA 1
ATOM 698 C C . PRO A 1 95 ? -21.127 10.207 8.389 1.00 93.12 95 PRO A C 1
ATOM 700 O O . PRO A 1 95 ? -21.696 9.634 7.455 1.00 93.12 95 PRO A O 1
ATOM 703 N N . ALA A 1 96 ? -21.750 11.132 9.122 1.00 91.50 96 ALA A N 1
ATOM 704 C CA . ALA A 1 96 ? -23.138 11.530 8.865 1.00 91.50 96 ALA A CA 1
ATOM 705 C C . ALA A 1 96 ? -23.217 12.913 8.215 1.00 91.50 96 ALA A C 1
ATOM 707 O O . ALA A 1 96 ? -22.602 13.872 8.676 1.00 91.50 96 ALA A O 1
ATOM 708 N N . ARG A 1 97 ? -23.993 13.042 7.137 1.00 89.00 97 ARG A N 1
ATOM 709 C CA . ARG A 1 97 ? -24.161 14.317 6.430 1.00 89.00 97 ARG A CA 1
ATOM 710 C C . ARG A 1 97 ? -25.088 15.247 7.212 1.00 89.00 97 ARG A C 1
ATOM 712 O O . ARG A 1 97 ? -26.248 14.907 7.414 1.00 89.00 97 ARG A O 1
ATOM 719 N N . ARG A 1 98 ? -24.610 16.440 7.572 1.00 86.94 98 ARG A N 1
ATOM 720 C CA . ARG A 1 98 ? -25.404 17.487 8.245 1.00 86.94 98 ARG A CA 1
ATOM 721 C C . ARG A 1 98 ? -26.001 18.501 7.278 1.00 86.94 98 ARG A C 1
ATOM 723 O O . ARG A 1 98 ? -27.088 19.020 7.500 1.00 86.94 98 ARG A O 1
ATOM 730 N N . GLY A 1 99 ? -25.279 18.785 6.198 1.00 83.94 99 GLY A N 1
ATOM 731 C CA . GLY A 1 99 ? -25.654 19.784 5.205 1.00 83.94 99 GLY A CA 1
ATOM 732 C C . GLY A 1 99 ? -25.012 19.515 3.851 1.00 83.94 99 GLY A C 1
ATOM 733 O O . GLY A 1 99 ? -24.519 18.422 3.575 1.00 83.94 99 GLY A O 1
ATOM 734 N N . VAL A 1 100 ? -25.008 20.514 2.966 1.00 83.12 100 VAL A N 1
ATOM 735 C CA . VAL A 1 100 ? -24.460 20.335 1.609 1.00 83.12 100 VAL A CA 1
ATOM 736 C C . VAL A 1 100 ? -22.966 20.008 1.653 1.00 83.12 100 VAL A C 1
ATOM 738 O O . VAL A 1 100 ? -22.544 19.073 0.974 1.00 83.12 100 VAL A O 1
ATOM 741 N N . ILE A 1 101 ? -22.226 20.737 2.492 1.00 83.19 101 ILE A N 1
ATOM 742 C CA . ILE A 1 101 ? -20.772 20.632 2.695 1.00 83.19 101 ILE A CA 1
ATOM 743 C C . ILE A 1 101 ? -20.388 20.267 4.140 1.00 83.19 101 ILE A C 1
ATOM 745 O O . ILE A 1 101 ? -19.205 20.130 4.428 1.00 83.19 101 ILE A O 1
ATOM 749 N N . ASP A 1 102 ? -21.367 20.126 5.039 1.00 86.31 102 ASP A N 1
ATOM 750 C CA . ASP A 1 102 ? -21.146 19.869 6.468 1.00 86.31 102 ASP A CA 1
ATOM 751 C C . ASP A 1 102 ? -21.428 18.403 6.819 1.00 86.31 102 ASP A C 1
ATOM 753 O O . ASP A 1 102 ? -22.439 17.829 6.395 1.00 86.31 102 ASP A O 1
ATOM 757 N N . TRP A 1 103 ? -20.523 17.812 7.594 1.00 90.00 103 TRP A N 1
ATOM 758 C CA . TRP A 1 103 ? -20.502 16.400 7.954 1.00 90.00 103 TRP A CA 1
ATOM 759 C C . TRP A 1 103 ? -20.091 16.234 9.419 1.00 90.00 103 TRP A C 1
ATOM 761 O O . TRP A 1 103 ? -19.198 16.913 9.921 1.00 90.00 103 TRP A O 1
ATOM 771 N N . ALA A 1 104 ? -20.733 15.295 10.106 1.00 89.94 104 ALA A N 1
ATOM 772 C CA . ALA A 1 104 ? -20.309 14.800 11.402 1.00 89.94 104 ALA A CA 1
ATOM 773 C C . ALA A 1 104 ? -19.139 13.836 11.186 1.00 89.94 104 ALA A C 1
ATOM 775 O O . ALA A 1 104 ? -19.332 12.672 10.829 1.00 89.94 104 ALA A O 1
ATOM 776 N N . LEU A 1 105 ? -17.934 14.367 11.368 1.00 92.81 105 LEU A N 1
ATOM 777 C CA . LEU A 1 105 ? -16.674 13.639 11.295 1.00 92.81 105 LEU A CA 1
ATOM 778 C C . LEU A 1 105 ? -16.197 13.317 12.712 1.00 92.81 105 LEU A C 1
ATOM 780 O O . LEU A 1 105 ? -16.497 14.047 13.664 1.00 92.81 105 LEU A O 1
ATOM 784 N N . TYR A 1 106 ? -15.474 12.217 12.858 1.00 94.06 106 TYR A N 1
ATOM 785 C CA . TYR A 1 106 ? -14.960 11.775 14.147 1.00 94.06 106 TYR A CA 1
ATOM 786 C C . TYR A 1 106 ? -13.754 10.866 13.971 1.00 94.06 106 TYR A C 1
ATOM 788 O O . TYR A 1 106 ? -13.507 10.349 12.883 1.00 94.06 106 TYR A O 1
ATOM 796 N N . THR A 1 107 ? -13.000 10.679 15.043 1.00 94.94 107 THR A N 1
ATOM 797 C CA . THR A 1 107 ? -11.866 9.764 15.095 1.00 94.94 107 THR A CA 1
ATOM 798 C C . THR A 1 107 ? -12.157 8.625 16.057 1.00 94.94 107 THR A C 1
ATOM 800 O O . THR A 1 107 ? -12.917 8.787 17.014 1.00 94.94 107 THR A O 1
ATOM 803 N N . VAL A 1 108 ? -11.573 7.463 15.779 1.00 95.06 108 VAL A N 1
ATOM 804 C CA . VAL A 1 108 ? -11.691 6.255 16.602 1.00 95.06 108 VAL A CA 1
ATOM 805 C C . VAL A 1 108 ? -10.298 5.768 16.968 1.00 95.06 108 VAL A C 1
ATOM 807 O O . VAL A 1 108 ? -9.433 5.679 16.099 1.00 95.06 108 VAL A O 1
ATOM 810 N N . ARG A 1 109 ? -10.077 5.402 18.229 1.00 94.81 109 ARG A N 1
ATOM 811 C CA . ARG A 1 109 ? -8.845 4.749 18.679 1.00 94.81 109 ARG A CA 1
ATOM 812 C C . ARG A 1 109 ? -9.183 3.493 19.478 1.00 94.81 109 ARG A C 1
ATOM 814 O O . ARG A 1 109 ? -10.169 3.448 20.211 1.00 94.81 109 ARG A O 1
ATOM 821 N N . PHE A 1 110 ? -8.366 2.461 19.298 1.00 94.25 110 PHE A N 1
ATOM 822 C CA . PHE A 1 110 ? -8.472 1.194 20.014 1.00 94.25 110 PHE A CA 1
ATOM 823 C C . PHE A 1 110 ? -7.297 1.104 20.987 1.00 94.25 110 PHE A C 1
ATOM 825 O O . PHE A 1 110 ? -6.158 0.914 20.564 1.00 94.25 110 PHE A O 1
ATOM 832 N N . ASP A 1 111 ? -7.569 1.260 22.278 1.00 91.94 111 ASP A N 1
ATOM 833 C CA . ASP A 1 111 ? -6.563 1.209 23.334 1.00 91.94 111 ASP A CA 1
ATOM 834 C C . ASP A 1 111 ? -6.444 -0.234 23.836 1.00 91.94 111 ASP A C 1
ATOM 836 O O . ASP A 1 111 ? -7.205 -0.695 24.692 1.00 91.94 111 ASP A O 1
ATOM 840 N N . ALA A 1 112 ? -5.505 -0.982 23.253 1.00 90.75 112 ALA A N 1
ATOM 841 C CA . ALA A 1 112 ? -5.313 -2.388 23.592 1.00 90.75 112 ALA A CA 1
ATOM 842 C C . ALA A 1 112 ? -4.774 -2.597 25.017 1.00 90.75 112 ALA A C 1
ATOM 844 O O . ALA A 1 112 ? -5.010 -3.655 25.598 1.00 90.75 112 ALA A O 1
ATOM 845 N N . ALA A 1 113 ? -4.082 -1.602 25.586 1.00 88.00 113 ALA A N 1
ATOM 846 C CA . ALA A 1 113 ? -3.541 -1.670 26.940 1.00 88.00 113 ALA A CA 1
ATOM 847 C C . ALA A 1 113 ? -4.651 -1.560 27.994 1.00 88.00 113 ALA A C 1
ATOM 849 O O . ALA A 1 113 ? -4.630 -2.279 28.991 1.00 88.00 113 ALA A O 1
ATOM 850 N N . ARG A 1 114 ? -5.640 -0.692 27.753 1.00 89.38 114 ARG A N 1
ATOM 851 C CA . ARG A 1 114 ? -6.793 -0.499 28.648 1.00 89.38 114 ARG A CA 1
ATOM 852 C C . ARG A 1 114 ? -7.988 -1.386 28.308 1.00 89.38 114 ARG A C 1
ATOM 854 O O . ARG A 1 114 ? -8.893 -1.526 29.124 1.00 89.38 114 ARG A O 1
ATOM 861 N N . GLY A 1 115 ? -8.005 -1.990 27.121 1.00 93.12 115 GLY A N 1
ATOM 862 C CA . GLY A 1 115 ? -9.175 -2.712 26.623 1.00 93.12 115 GLY A CA 1
ATOM 863 C C . GLY A 1 115 ? -10.360 -1.778 26.369 1.00 93.12 115 GLY A C 1
ATOM 864 O O . GLY A 1 115 ? -11.515 -2.139 26.610 1.00 93.12 115 GLY A O 1
ATOM 865 N N . GLU A 1 116 ? -10.067 -0.556 25.926 1.00 95.06 116 GLU A N 1
ATOM 866 C CA . GLU A 1 116 ? -11.039 0.509 25.695 1.00 95.06 116 GLU A CA 1
ATOM 867 C C . GLU A 1 116 ? -11.080 0.883 24.214 1.00 95.06 116 GLU A C 1
ATOM 869 O O . GLU A 1 116 ? -10.086 0.801 23.489 1.00 95.06 116 GLU A O 1
ATOM 874 N N . VAL A 1 117 ? -12.242 1.346 23.769 1.00 95.88 117 VAL A N 1
ATOM 875 C CA . VAL A 1 117 ? -12.363 2.112 22.531 1.00 95.88 117 VAL A CA 1
ATOM 876 C C . VAL A 1 117 ? -12.680 3.547 22.869 1.00 95.88 117 VAL A C 1
ATOM 878 O O . VAL A 1 117 ? -13.407 3.828 23.825 1.00 95.88 117 VAL A O 1
ATOM 881 N N . SER A 1 118 ? -12.138 4.455 22.075 1.00 95.19 118 SER A N 1
ATOM 882 C CA . SER A 1 118 ? -12.358 5.869 22.271 1.00 95.19 118 SER A CA 1
ATOM 883 C C . SER A 1 118 ? -12.759 6.562 20.981 1.00 95.19 118 SER A C 1
ATOM 885 O O . SER A 1 118 ? -12.303 6.213 19.891 1.00 95.19 118 SER A O 1
ATOM 887 N N . VAL A 1 119 ? -13.676 7.517 21.114 1.00 96.50 119 VAL A N 1
ATOM 888 C CA . VAL A 1 119 ? -14.263 8.254 19.999 1.00 96.50 119 VAL A CA 1
ATOM 889 C C . VAL A 1 119 ? -14.200 9.742 20.293 1.00 96.50 119 VAL A C 1
ATOM 891 O O . VAL A 1 119 ? -14.607 10.199 21.363 1.00 96.50 119 VAL A O 1
ATOM 894 N N . GLN A 1 120 ? -13.729 10.520 19.325 1.00 95.44 120 GLN A N 1
ATOM 895 C CA . GLN A 1 120 ? -13.664 11.973 19.430 1.00 95.44 120 GLN A CA 1
ATOM 896 C C . GLN A 1 120 ? -14.308 12.617 18.205 1.00 95.44 120 GLN A C 1
ATOM 898 O O . GLN A 1 120 ? -13.863 12.430 17.077 1.00 95.44 120 GLN A O 1
ATOM 903 N N . LEU A 1 121 ? -15.357 13.413 18.420 1.00 93.38 121 LEU A N 1
ATOM 904 C CA . LEU A 1 121 ? -15.965 14.198 17.343 1.00 93.38 121 LEU A CA 1
ATOM 905 C C . LEU A 1 121 ? -15.009 15.306 16.892 1.00 93.38 121 LEU A C 1
ATOM 907 O O . LEU A 1 121 ? -14.377 15.973 17.715 1.00 93.38 121 LEU A O 1
ATOM 911 N N . THR A 1 122 ? -14.943 15.556 15.587 1.00 89.25 122 THR A N 1
ATOM 912 C CA . THR A 1 122 ? -14.130 16.644 15.039 1.00 89.25 122 THR A CA 1
ATOM 913 C C . THR A 1 122 ? -14.594 17.992 15.596 1.00 89.25 122 THR A C 1
ATOM 915 O O . THR A 1 122 ? -15.776 18.326 15.550 1.00 89.25 122 THR A O 1
ATOM 918 N N . GLY A 1 123 ? -13.648 18.773 16.126 1.00 83.19 123 GLY A N 1
ATOM 919 C CA . GLY A 1 123 ? -13.913 20.068 16.765 1.00 83.19 123 GLY A CA 1
ATOM 920 C C . GLY A 1 123 ? -14.161 19.999 18.276 1.00 83.19 123 GLY A C 1
ATOM 921 O O . GLY A 1 123 ? -14.152 21.041 18.927 1.00 83.19 123 GLY A O 1
ATOM 922 N N . ASN A 1 124 ? -14.306 18.802 18.855 1.00 84.00 124 ASN A N 1
ATOM 923 C CA . ASN A 1 124 ? -14.428 18.619 20.301 1.00 84.00 124 ASN A CA 1
ATOM 924 C C . ASN A 1 124 ? -13.084 18.245 20.934 1.00 84.00 124 ASN A C 1
ATOM 926 O O . ASN A 1 124 ? -12.320 17.450 20.395 1.00 84.00 124 ASN A O 1
ATOM 930 N N . THR A 1 125 ? -12.816 18.767 22.131 1.00 79.62 125 THR A N 1
ATOM 931 C CA . THR A 1 125 ? -11.618 18.422 22.918 1.00 79.62 125 THR A CA 1
ATOM 932 C C . THR A 1 125 ? -11.815 17.205 23.819 1.00 79.62 125 THR A C 1
ATOM 934 O O . THR A 1 125 ? -10.836 16.648 24.306 1.00 79.62 125 THR A O 1
ATOM 937 N N . ARG A 1 126 ? -13.066 16.790 24.058 1.00 87.19 126 ARG A N 1
ATOM 938 C CA . ARG A 1 126 ? -13.387 15.621 24.881 1.00 87.19 126 ARG A CA 1
ATOM 939 C C . ARG A 1 126 ? -13.496 14.365 24.030 1.00 87.19 126 ARG A C 1
ATOM 941 O O . ARG A 1 126 ? -14.205 14.345 23.026 1.00 87.19 126 ARG A O 1
ATOM 948 N N . GLU A 1 127 ? -12.818 13.332 24.498 1.00 92.31 127 GLU A N 1
ATOM 949 C CA . GLU A 1 127 ? -12.864 11.974 23.980 1.00 92.31 127 GLU A CA 1
ATOM 950 C C . GLU A 1 127 ? -13.859 11.168 24.830 1.00 92.31 127 GLU A C 1
ATOM 952 O O . GLU A 1 127 ? -13.787 11.191 26.061 1.00 92.31 127 GLU A O 1
ATOM 957 N N . ALA A 1 128 ? -14.806 10.495 24.183 1.00 95.44 128 ALA A N 1
ATOM 958 C CA . ALA A 1 128 ? -15.679 9.523 24.830 1.00 95.44 128 ALA A CA 1
ATOM 959 C C . ALA A 1 128 ? -15.005 8.153 24.832 1.00 95.44 128 ALA A C 1
ATOM 961 O O . ALA A 1 128 ? -14.253 7.834 23.910 1.00 95.44 128 ALA A O 1
ATOM 962 N N . ARG A 1 129 ? -15.253 7.349 25.867 1.00 96.25 129 ARG A N 1
ATOM 963 C CA . ARG A 1 129 ? -14.577 6.063 26.069 1.00 96.25 129 ARG A CA 1
ATOM 964 C C . ARG A 1 129 ? -15.567 4.997 26.490 1.00 96.25 129 ARG A C 1
ATOM 966 O O . ARG A 1 129 ? -16.459 5.268 27.289 1.00 96.25 129 ARG A O 1
ATOM 973 N N . ALA A 1 130 ? -15.376 3.787 25.984 1.00 97.56 130 ALA A N 1
ATOM 974 C CA . ALA A 1 130 ? -16.186 2.632 26.335 1.00 97.56 130 ALA A CA 1
ATOM 975 C C . ALA A 1 130 ? -15.306 1.391 26.517 1.00 97.56 130 ALA A C 1
ATOM 977 O O . ALA A 1 130 ? -14.384 1.141 25.736 1.00 97.56 130 ALA A O 1
ATOM 978 N N . ALA A 1 131 ? -15.604 0.594 27.544 1.00 96.81 131 ALA A N 1
ATOM 979 C CA . ALA A 1 131 ? -14.896 -0.652 27.814 1.00 96.81 131 ALA A CA 1
ATOM 980 C C . ALA A 1 131 ? -15.293 -1.731 26.793 1.00 96.81 131 ALA A C 1
ATOM 982 O O . ALA A 1 131 ? -16.462 -2.110 26.692 1.00 96.81 131 ALA A O 1
ATOM 983 N N . ALA A 1 132 ? -14.308 -2.248 26.060 1.00 94.69 132 ALA A N 1
ATOM 984 C CA . ALA A 1 132 ? -14.483 -3.279 25.037 1.00 94.69 132 ALA A CA 1
ATOM 985 C C . ALA A 1 132 ? -13.924 -4.652 25.457 1.00 94.69 132 ALA A C 1
ATOM 987 O O . ALA A 1 132 ? -14.283 -5.667 24.858 1.00 94.69 132 ALA A O 1
ATOM 988 N N . GLY A 1 133 ? -13.089 -4.691 26.500 1.00 94.00 133 GLY A N 1
ATOM 989 C CA . GLY A 1 133 ? -12.378 -5.889 26.943 1.00 94.00 133 GLY A CA 1
ATOM 990 C C . GLY A 1 133 ? -11.034 -6.067 26.223 1.00 94.00 133 GLY A C 1
ATOM 991 O O . GLY A 1 133 ? -10.591 -5.161 25.522 1.00 94.00 133 GLY A O 1
ATOM 992 N N . PRO A 1 134 ? -10.351 -7.212 26.397 1.00 95.00 134 PRO A N 1
ATOM 993 C CA . PRO A 1 134 ? -9.030 -7.437 25.810 1.00 95.00 134 PRO A CA 1
ATOM 994 C C . PRO A 1 134 ? -9.037 -7.331 24.278 1.00 95.00 134 PRO A C 1
ATOM 996 O O . PRO A 1 134 ? -9.859 -7.967 23.610 1.00 95.00 134 PRO A O 1
ATOM 999 N N . LEU A 1 135 ? -8.091 -6.572 23.716 1.00 94.38 135 LEU A N 1
ATOM 1000 C CA . LEU A 1 135 ? -7.953 -6.347 22.272 1.00 94.38 135 LEU A CA 1
ATOM 1001 C C . LEU A 1 135 ? -6.616 -6.900 21.755 1.00 94.38 135 LEU A C 1
ATOM 1003 O O . LEU A 1 135 ? -5.566 -6.697 22.359 1.00 94.38 135 LEU A O 1
ATOM 1007 N N . ASP A 1 136 ? -6.642 -7.564 20.598 1.00 91.25 136 ASP A N 1
ATOM 1008 C CA . ASP A 1 136 ? -5.447 -7.966 19.843 1.00 91.25 136 ASP A CA 1
ATOM 1009 C C . ASP A 1 136 ? -5.264 -7.021 18.647 1.00 91.25 136 ASP A C 1
ATOM 1011 O O . ASP A 1 136 ? -5.631 -7.337 17.512 1.00 91.25 136 ASP A O 1
ATOM 1015 N N . TYR A 1 137 ? -4.737 -5.824 18.916 1.00 87.69 137 TYR A N 1
ATOM 1016 C CA . TYR A 1 137 ? -4.523 -4.779 17.916 1.00 87.69 137 TYR A CA 1
ATOM 1017 C C . TYR A 1 137 ? -3.194 -4.064 18.151 1.00 87.69 137 TYR A C 1
ATOM 1019 O O . TYR A 1 137 ? -2.830 -3.771 19.286 1.00 87.69 137 TYR A O 1
ATOM 1027 N N . THR A 1 138 ? -2.440 -3.822 17.079 1.00 77.81 138 THR A N 1
ATOM 1028 C CA . THR A 1 138 ? -1.073 -3.271 17.150 1.00 77.81 138 THR A CA 1
ATOM 1029 C C . THR A 1 138 ? -0.975 -1.834 16.650 1.00 77.81 138 THR A C 1
ATOM 1031 O O . THR A 1 138 ? 0.113 -1.265 16.637 1.00 77.81 138 THR A O 1
ATOM 1034 N N . TYR A 1 139 ? -2.083 -1.256 16.192 1.00 80.56 139 TYR A N 1
ATOM 1035 C CA . T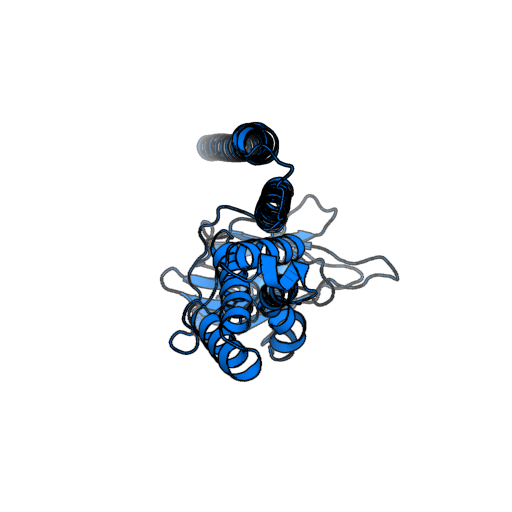YR A 1 139 ? -2.122 0.111 15.696 1.00 80.56 139 TYR A CA 1
ATOM 1036 C C . TYR A 1 139 ? -2.709 1.035 16.764 1.00 80.56 139 TYR A C 1
ATOM 1038 O O . TYR A 1 139 ? -3.896 0.971 17.056 1.00 80.56 139 TYR A O 1
ATOM 1046 N N . ASP A 1 140 ? -1.876 1.905 17.323 1.00 70.19 140 ASP A N 1
ATOM 1047 C CA . ASP A 1 140 ? -2.258 2.840 18.397 1.00 70.19 140 ASP A CA 1
ATOM 1048 C C . ASP A 1 140 ? -2.627 4.246 17.867 1.00 70.19 140 ASP A C 1
ATOM 1050 O O . ASP A 1 140 ? -2.818 5.209 18.604 1.00 70.19 140 ASP A O 1
ATOM 1054 N N . GLY A 1 141 ? -2.719 4.400 16.543 1.00 80.00 141 GLY A N 1
ATOM 1055 C CA . GLY A 1 141 ? -3.134 5.660 15.931 1.00 80.00 141 GLY A CA 1
ATOM 10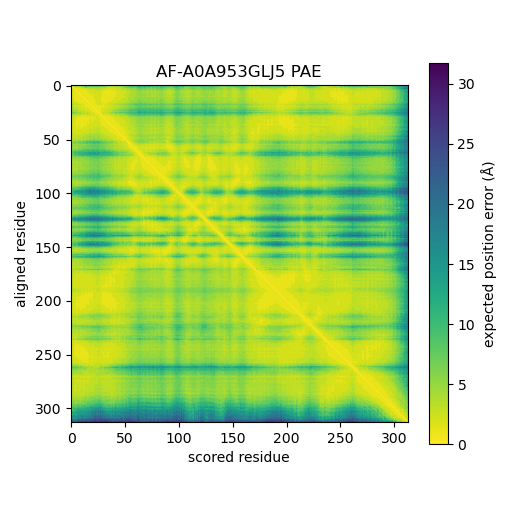56 C C . GLY A 1 141 ? -4.644 5.885 16.016 1.00 80.00 141 GLY A C 1
ATOM 1057 O O . GLY A 1 141 ? -5.438 4.942 16.023 1.00 80.00 141 GLY A O 1
ATOM 1058 N N . ALA A 1 142 ? -5.044 7.156 16.011 1.00 86.44 142 ALA A N 1
ATOM 1059 C CA . ALA A 1 142 ? -6.428 7.533 15.756 1.00 86.44 142 ALA A CA 1
ATOM 1060 C C . ALA A 1 142 ? -6.766 7.318 14.271 1.00 86.44 142 ALA A C 1
ATOM 1062 O O . ALA A 1 142 ? -5.978 7.653 13.385 1.00 86.44 142 ALA A O 1
ATOM 1063 N N . LEU A 1 143 ? -7.938 6.751 14.009 1.00 90.44 143 LEU A N 1
ATOM 1064 C CA . LEU A 1 143 ? -8.467 6.499 12.676 1.00 90.44 143 LEU A CA 1
ATOM 1065 C C . LEU A 1 143 ? -9.547 7.524 12.355 1.00 90.44 143 LEU A C 1
ATOM 1067 O O . LEU A 1 143 ? -10.568 7.587 13.040 1.00 90.44 143 LEU A O 1
ATOM 1071 N N . ASP A 1 144 ? -9.329 8.299 11.299 1.00 90.19 144 ASP A N 1
ATOM 1072 C CA . ASP A 1 144 ? -10.262 9.333 10.867 1.00 90.19 144 ASP A CA 1
ATOM 1073 C C . ASP A 1 144 ? -11.451 8.722 10.116 1.00 90.19 144 ASP A C 1
ATOM 1075 O O . ASP A 1 144 ? -11.315 8.181 9.016 1.00 90.19 144 ASP A O 1
ATOM 1079 N N . ILE A 1 145 ? -12.653 8.877 10.668 1.00 92.50 145 ILE A N 1
ATOM 1080 C CA . ILE A 1 145 ? -13.907 8.518 10.006 1.00 92.50 145 ILE A CA 1
ATOM 1081 C C . ILE A 1 145 ? -14.397 9.737 9.227 1.00 92.50 145 ILE A C 1
ATOM 1083 O O . ILE A 1 145 ? -15.246 10.508 9.678 1.00 92.50 145 ILE A O 1
ATOM 1087 N N . SER A 1 146 ? -13.788 9.943 8.058 1.00 86.00 146 SER A N 1
ATOM 1088 C CA . SER A 1 146 ? -14.042 11.124 7.223 1.00 86.00 146 SER A CA 1
ATOM 1089 C C . SER A 1 146 ? -14.375 10.837 5.761 1.00 86.00 146 SER A C 1
ATOM 1091 O O . SER A 1 146 ? -14.893 11.706 5.059 1.00 86.00 146 SER A O 1
ATOM 1093 N N . GLU A 1 147 ? -14.128 9.616 5.294 1.00 80.62 147 GLU A N 1
ATOM 1094 C CA . GLU A 1 147 ? -14.366 9.235 3.905 1.00 80.62 147 GLU A CA 1
ATOM 1095 C C . GLU A 1 147 ? -15.844 8.936 3.627 1.00 80.62 147 GLU A C 1
ATOM 1097 O O . GLU A 1 147 ? -16.563 8.388 4.463 1.00 80.62 147 GLU A O 1
ATOM 1102 N N . LEU A 1 148 ? -16.305 9.232 2.408 1.00 71.19 148 LEU A N 1
ATOM 1103 C CA . LEU A 1 148 ? -17.656 8.883 1.961 1.00 71.19 148 LEU A CA 1
ATOM 1104 C C . LEU A 1 148 ? -17.856 7.357 1.977 1.00 71.19 148 LEU A C 1
ATOM 1106 O O . LEU A 1 148 ? -17.170 6.599 1.281 1.00 71.19 148 LEU A O 1
ATOM 1110 N N . GLY A 1 149 ? -18.820 6.917 2.784 1.00 78.62 149 GLY A N 1
ATOM 1111 C CA . GLY A 1 149 ? -19.076 5.508 3.080 1.00 78.62 149 GLY A CA 1
ATOM 1112 C C . GLY A 1 149 ? -18.247 4.953 4.242 1.00 78.62 149 GLY A C 1
ATOM 1113 O O . GLY A 1 149 ? -18.617 3.903 4.741 1.00 78.62 149 GLY A O 1
ATOM 1114 N N . GLY A 1 150 ? -17.209 5.665 4.689 1.00 86.69 150 GLY A N 1
ATOM 1115 C CA . GLY A 1 150 ? -16.329 5.346 5.817 1.00 86.69 150 GLY A CA 1
ATOM 1116 C C . GLY A 1 150 ? -15.599 3.994 5.732 1.00 86.69 150 GLY A C 1
ATOM 1117 O O . GLY A 1 150 ? -15.674 3.310 4.704 1.00 86.69 150 GLY A O 1
ATOM 1118 N N . PRO A 1 151 ? -14.825 3.624 6.768 1.00 93.06 151 PRO A N 1
ATOM 1119 C CA . PRO A 1 151 ? -14.086 2.368 6.800 1.00 93.06 151 PRO A CA 1
ATOM 1120 C C . PRO A 1 151 ? -14.878 1.217 7.438 1.00 93.06 151 PRO A C 1
ATOM 1122 O O . PRO A 1 151 ? -15.736 1.425 8.298 1.00 93.06 151 PRO A O 1
ATOM 1125 N N . SER A 1 152 ? -14.516 -0.011 7.063 1.00 94.38 152 SER A N 1
ATOM 1126 C CA . SER A 1 152 ? -14.908 -1.233 7.767 1.00 94.38 152 SER A CA 1
ATOM 1127 C C . SER A 1 152 ? -13.806 -1.766 8.672 1.00 94.38 152 SER A C 1
ATOM 1129 O O . SER A 1 152 ? -12.608 -1.642 8.397 1.00 94.38 152 SER A O 1
ATOM 1131 N N . PHE A 1 153 ? -14.244 -2.458 9.716 1.00 95.12 153 PHE A N 1
ATOM 1132 C CA . PHE A 1 153 ? -13.417 -3.225 10.630 1.00 95.12 153 PHE A CA 1
ATOM 1133 C C . PHE A 1 153 ? -13.929 -4.655 10.696 1.00 95.12 153 PHE A C 1
ATOM 1135 O O . PHE A 1 153 ? -15.120 -4.871 10.905 1.00 95.12 153 PHE A O 1
ATOM 1142 N N . ARG A 1 154 ? -13.043 -5.645 10.570 1.00 95.00 154 ARG A N 1
ATOM 1143 C CA . ARG A 1 154 ? -13.372 -7.023 10.947 1.00 95.00 154 ARG A CA 1
ATOM 1144 C C . ARG A 1 154 ? -12.893 -7.276 12.365 1.00 95.00 154 ARG A C 1
ATOM 1146 O O . ARG A 1 154 ? -11.709 -7.157 12.662 1.00 95.00 154 ARG A O 1
ATOM 1153 N N . PHE A 1 155 ? -13.821 -7.696 13.207 1.00 96.38 155 PHE A N 1
ATOM 1154 C CA . PHE A 1 155 ? -13.574 -8.198 14.546 1.00 96.38 155 PHE A CA 1
ATOM 1155 C C . PHE A 1 155 ? -13.603 -9.720 14.511 1.00 96.38 155 PHE A C 1
ATOM 1157 O O . PHE A 1 155 ? -14.535 -10.321 13.977 1.00 96.38 155 PHE A O 1
ATOM 1164 N N . SER A 1 156 ? -12.570 -10.360 15.047 1.00 95.06 156 SER A N 1
ATOM 1165 C CA . SER A 1 156 ? -12.464 -11.821 15.087 1.00 95.06 156 SER A CA 1
ATOM 1166 C C . SER A 1 156 ? -11.807 -12.292 16.383 1.00 95.06 156 SER A C 1
ATOM 1168 O O . SER A 1 156 ? -11.069 -11.524 16.998 1.00 95.06 156 SER A O 1
ATOM 1170 N N . PRO A 1 157 ? -12.046 -13.535 16.828 1.00 94.94 157 PRO A N 1
ATOM 1171 C CA . PRO A 1 157 ? -11.334 -14.076 17.980 1.00 94.94 157 PRO A CA 1
ATOM 1172 C C . PRO A 1 157 ? -9.820 -14.096 17.735 1.00 94.94 157 PRO A C 1
ATOM 1174 O O . PRO A 1 157 ? -9.354 -14.596 16.709 1.00 94.94 157 PRO A O 1
ATOM 1177 N N . GLY A 1 158 ? -9.055 -13.556 18.679 1.00 90.81 158 GLY A N 1
ATOM 1178 C CA . GLY A 1 158 ? -7.597 -13.524 18.662 1.00 90.81 158 GLY A CA 1
ATOM 1179 C C . GLY A 1 158 ? -6.990 -14.158 19.922 1.00 90.81 158 GLY A C 1
ATOM 1180 O O . GLY A 1 158 ? -7.690 -14.415 20.900 1.00 90.81 158 GLY A O 1
ATOM 1181 N N . PRO A 1 159 ? -5.672 -14.416 19.925 1.00 89.12 159 PRO A N 1
ATOM 1182 C CA . PRO A 1 159 ? -4.976 -15.074 21.033 1.00 89.12 159 PRO A CA 1
ATOM 1183 C C . PRO A 1 159 ? -4.934 -14.250 22.330 1.00 89.12 159 PRO A C 1
ATOM 1185 O O . PRO A 1 159 ? -4.808 -14.828 23.403 1.00 89.12 159 PRO A O 1
ATOM 1188 N N . ARG A 1 160 ? -5.012 -12.914 22.242 1.00 89.62 160 ARG A N 1
ATOM 1189 C CA . ARG A 1 160 ? -4.934 -11.989 23.392 1.00 89.62 160 ARG A CA 1
ATOM 1190 C C . ARG A 1 160 ? -6.240 -11.240 23.667 1.00 89.62 160 ARG A C 1
ATOM 1192 O O . ARG A 1 160 ? -6.276 -10.381 24.537 1.00 89.62 160 ARG A O 1
ATOM 1199 N N . GLY A 1 161 ? -7.291 -11.530 22.905 1.00 93.31 161 GLY A N 1
ATOM 1200 C CA . GLY A 1 161 ? -8.509 -10.732 22.887 1.00 93.31 161 GLY A CA 1
ATOM 1201 C C . GLY A 1 161 ? -9.134 -10.684 21.502 1.00 93.31 161 GLY A C 1
ATOM 1202 O O . GLY A 1 161 ? -8.819 -11.503 20.639 1.00 93.31 161 GLY A O 1
ATOM 1203 N N . VAL A 1 162 ? -10.013 -9.715 21.269 1.00 95.75 162 VAL A N 1
ATOM 1204 C CA . VAL A 1 162 ? -10.635 -9.531 19.955 1.00 95.75 162 VAL A CA 1
ATOM 1205 C C . VAL A 1 162 ? -9.627 -8.900 19.001 1.00 95.75 162 VAL A C 1
ATOM 1207 O O . VAL A 1 162 ? -9.139 -7.795 19.232 1.00 95.75 162 VAL A O 1
ATOM 1210 N N . ARG A 1 163 ? -9.309 -9.607 17.917 1.00 94.19 163 ARG A N 1
ATOM 1211 C CA . ARG A 1 163 ? -8.474 -9.105 16.829 1.00 94.19 163 ARG A CA 1
ATOM 1212 C C . ARG A 1 163 ? -9.260 -8.139 15.964 1.00 94.19 163 ARG A C 1
ATOM 1214 O O . ARG A 1 163 ? -10.361 -8.465 15.518 1.00 94.19 163 ARG A O 1
ATOM 1221 N N . ILE A 1 164 ? -8.643 -6.999 15.675 1.00 93.50 164 ILE A N 1
ATOM 1222 C CA . ILE A 1 164 ? -9.211 -5.939 14.845 1.00 93.50 164 ILE A CA 1
ATOM 1223 C C . ILE A 1 164 ? -8.423 -5.856 13.535 1.00 93.50 164 ILE A C 1
ATOM 1225 O O . ILE A 1 164 ? -7.216 -5.624 13.532 1.00 93.50 164 ILE A O 1
ATOM 1229 N N . GLU A 1 165 ? -9.105 -6.046 12.410 1.00 91.56 165 GLU A N 1
ATOM 1230 C CA . GLU A 1 165 ? -8.549 -5.862 11.068 1.00 91.56 165 GLU A CA 1
ATOM 1231 C C . GLU A 1 165 ? -9.199 -4.639 10.411 1.00 91.56 165 GLU A C 1
ATOM 1233 O O . GLU A 1 165 ? -10.403 -4.631 10.157 1.00 91.56 165 GLU A O 1
ATOM 1238 N N . PHE A 1 166 ? -8.401 -3.612 10.116 1.00 91.69 166 PHE A N 1
ATOM 1239 C CA . PHE A 1 166 ? -8.843 -2.425 9.380 1.00 91.69 166 PHE A CA 1
ATOM 1240 C C . PHE A 1 166 ? -8.939 -2.711 7.874 1.00 91.69 166 PHE A C 1
ATOM 1242 O O . PHE A 1 166 ? -8.007 -3.278 7.296 1.00 91.69 166 PHE A O 1
ATOM 1249 N N . LEU A 1 167 ? -10.046 -2.303 7.242 1.00 92.06 167 LEU A N 1
ATOM 1250 C CA . LEU A 1 167 ? -10.361 -2.532 5.823 1.00 92.06 167 LEU A CA 1
ATOM 1251 C C . LEU A 1 167 ? -10.116 -3.995 5.395 1.00 92.06 167 LEU A C 1
ATOM 1253 O O . LEU A 1 167 ? -9.206 -4.285 4.608 1.00 92.06 167 LEU A O 1
ATOM 1257 N N . PRO A 1 168 ? -10.908 -4.943 5.925 1.00 91.38 168 PRO A N 1
ATOM 1258 C CA . PRO A 1 168 ? -10.723 -6.378 5.706 1.00 91.38 168 PRO A CA 1
ATOM 1259 C C . PRO A 1 168 ? -10.722 -6.817 4.231 1.00 91.38 168 PRO A C 1
ATOM 1261 O O . PRO A 1 168 ? -10.060 -7.806 3.899 1.00 91.38 168 PRO A O 1
ATOM 1264 N N . TRP A 1 169 ? -11.428 -6.100 3.354 1.00 91.88 169 TRP A N 1
ATOM 1265 C CA . TRP A 1 169 ? -11.443 -6.306 1.901 1.00 91.88 169 TRP A CA 1
ATOM 1266 C C . TRP A 1 169 ? -10.176 -5.818 1.188 1.00 91.88 169 TRP A C 1
ATOM 1268 O O . TRP A 1 169 ? -9.791 -6.406 0.180 1.00 91.88 169 TRP A O 1
ATOM 1278 N N . HIS A 1 170 ? -9.524 -4.773 1.700 1.00 92.19 170 HIS A N 1
ATOM 1279 C CA . HIS A 1 170 ? -8.327 -4.181 1.102 1.00 92.19 170 HIS A CA 1
ATOM 1280 C C . HIS A 1 170 ? -7.088 -4.998 1.478 1.00 92.19 170 HIS A C 1
ATOM 1282 O O . HIS A 1 170 ? -6.954 -5.395 2.629 1.00 92.19 170 HIS A O 1
ATOM 1288 N N . ARG A 1 171 ? -6.153 -5.242 0.556 1.00 90.56 171 ARG A N 1
ATOM 1289 C CA . ARG A 1 171 ? -4.924 -6.039 0.779 1.00 90.56 171 ARG A CA 1
ATOM 1290 C C . ARG A 1 171 ? -5.147 -7.500 1.152 1.00 90.56 171 ARG A C 1
ATOM 1292 O O . ARG A 1 171 ? -4.299 -8.146 1.776 1.00 90.56 171 ARG A O 1
ATOM 1299 N N . ALA A 1 172 ? -6.300 -8.020 0.745 1.00 90.62 172 ALA A N 1
ATOM 1300 C CA . ALA A 1 172 ? -6.633 -9.429 0.818 1.00 90.62 172 ALA A CA 1
ATOM 1301 C C . ALA A 1 172 ? -6.074 -10.161 -0.418 1.00 90.62 172 ALA A C 1
ATOM 1303 O O . ALA A 1 172 ? -4.869 -10.173 -0.655 1.00 90.62 172 ALA A O 1
ATOM 1304 N N . TRP A 1 173 ? -6.934 -10.791 -1.214 1.00 92.94 173 TRP A N 1
ATOM 1305 C CA . TRP A 1 173 ? -6.533 -11.650 -2.332 1.00 92.94 173 TRP A CA 1
ATOM 1306 C C . TRP A 1 173 ? -5.798 -10.912 -3.466 1.00 92.94 173 TRP A C 1
ATOM 1308 O O . TRP A 1 173 ? -4.962 -11.505 -4.143 1.00 92.94 173 TRP A O 1
ATOM 1318 N N . THR A 1 174 ? -6.077 -9.621 -3.644 1.00 94.62 174 THR A N 1
ATOM 1319 C CA . THR A 1 174 ? -5.457 -8.732 -4.642 1.00 94.62 174 THR A CA 1
ATOM 1320 C C . THR A 1 174 ? -4.020 -8.344 -4.303 1.00 94.62 174 THR A C 1
ATOM 1322 O O . THR A 1 174 ? -3.330 -7.799 -5.147 1.00 94.62 174 THR A O 1
ATOM 1325 N N . HIS A 1 175 ? -3.536 -8.583 -3.084 1.00 96.00 175 HIS A N 1
ATOM 1326 C CA . HIS A 1 175 ? -2.178 -8.198 -2.690 1.00 96.00 175 HIS A CA 1
ATOM 1327 C C . HIS A 1 175 ? -1.316 -9.432 -2.426 1.00 96.00 175 HIS A C 1
ATOM 1329 O O . HIS A 1 175 ? -0.704 -9.581 -1.368 1.00 96.00 175 HIS A O 1
ATOM 1335 N N . SER A 1 176 ? -1.295 -10.321 -3.421 1.00 96.81 176 SER A N 1
ATOM 1336 C CA . SER A 1 176 ? -0.594 -11.603 -3.397 1.00 96.81 176 SER A CA 1
ATOM 1337 C C . SER A 1 176 ? 0.558 -11.643 -4.397 1.00 96.81 176 SER A C 1
ATOM 1339 O O . SER A 1 176 ? 0.400 -11.290 -5.568 1.00 96.81 176 SER A O 1
ATOM 1341 N N . LEU A 1 177 ? 1.708 -12.161 -3.957 1.00 97.62 177 LEU A N 1
ATOM 1342 C CA . LEU A 1 177 ? 2.858 -12.420 -4.828 1.00 97.62 177 LEU A CA 1
ATOM 1343 C C . LEU A 1 177 ? 2.593 -13.591 -5.783 1.00 97.62 177 LEU A C 1
ATOM 1345 O O . LEU A 1 177 ? 3.141 -13.634 -6.882 1.00 97.62 177 LEU A O 1
ATOM 1349 N N . VAL A 1 178 ? 1.710 -14.516 -5.400 1.00 97.56 178 VAL A N 1
ATOM 1350 C CA . VAL A 1 178 ? 1.261 -15.603 -6.281 1.00 97.56 178 VAL A CA 1
ATOM 1351 C C . VAL A 1 178 ? 0.426 -15.035 -7.428 1.00 97.56 178 VAL A C 1
ATOM 1353 O O . VAL A 1 178 ? 0.593 -15.454 -8.571 1.00 97.56 178 VAL A O 1
ATOM 1356 N N . LEU A 1 179 ? -0.433 -14.047 -7.148 1.00 96.69 179 LEU A N 1
ATOM 1357 C CA . LEU A 1 179 ? -1.216 -13.371 -8.183 1.00 96.69 179 LEU A CA 1
ATOM 1358 C C . LEU A 1 179 ? -0.324 -12.510 -9.089 1.00 96.69 179 LEU A C 1
ATOM 1360 O O . LEU A 1 179 ? -0.520 -12.517 -10.302 1.00 96.69 179 LEU A O 1
ATOM 1364 N N . ALA A 1 180 ? 0.701 -11.860 -8.528 1.00 98.12 180 ALA A N 1
ATOM 1365 C CA . ALA A 1 180 ? 1.729 -11.162 -9.301 1.00 98.12 180 ALA A CA 1
ATOM 1366 C C . ALA A 1 180 ? 2.426 -12.102 -10.302 1.00 98.12 180 ALA A C 1
ATOM 1368 O O . ALA A 1 180 ? 2.543 -11.784 -11.486 1.00 98.12 180 ALA A O 1
ATOM 1369 N N . LEU A 1 181 ? 2.829 -13.294 -9.843 1.00 98.31 181 LEU A N 1
ATOM 1370 C CA . LEU A 1 181 ? 3.435 -14.322 -10.690 1.00 98.31 181 LEU A CA 1
ATOM 1371 C C . LEU A 1 181 ? 2.460 -14.818 -11.765 1.00 98.31 181 LEU A C 1
ATOM 1373 O O . LEU A 1 181 ? 2.832 -14.894 -12.933 1.00 98.31 181 LEU A O 1
ATOM 1377 N N . ALA A 1 182 ? 1.216 -15.128 -11.394 1.00 98.12 182 ALA A N 1
ATOM 1378 C CA . ALA A 1 182 ? 0.198 -15.593 -12.334 1.00 98.12 182 ALA A CA 1
ATOM 1379 C C . ALA A 1 182 ? -0.090 -14.551 -13.428 1.00 98.12 182 ALA A C 1
ATOM 1381 O O . ALA A 1 182 ? -0.147 -14.896 -14.609 1.00 98.12 182 ALA A O 1
ATOM 1382 N N . LEU A 1 183 ? -0.204 -13.272 -13.052 1.00 98.19 183 LEU A N 1
ATOM 1383 C CA . LEU A 1 183 ? -0.355 -12.166 -13.994 1.00 98.19 183 LEU A CA 1
ATOM 1384 C C . LEU A 1 183 ? 0.871 -12.040 -14.906 1.00 98.19 183 LEU A C 1
ATOM 1386 O O . LEU A 1 183 ? 0.714 -11.885 -16.115 1.00 98.19 183 LEU A O 1
ATOM 1390 N N . GLY A 1 184 ? 2.082 -12.152 -14.354 1.00 98.56 184 GLY A N 1
ATOM 1391 C CA . GLY A 1 184 ? 3.319 -12.130 -15.133 1.00 98.56 184 GLY A CA 1
ATOM 1392 C C . GLY A 1 184 ? 3.392 -13.263 -16.160 1.00 98.56 184 GLY A C 1
ATOM 1393 O O . GLY A 1 184 ? 3.711 -13.017 -17.320 1.00 98.56 184 GLY A O 1
ATOM 1394 N N . VAL A 1 185 ? 3.025 -14.491 -15.783 1.00 98.69 185 VAL A N 1
ATOM 1395 C CA . VAL A 1 185 ? 2.959 -15.639 -16.707 1.00 98.69 185 VAL A CA 1
ATOM 1396 C C . VAL A 1 185 ? 1.917 -15.409 -17.803 1.00 98.69 185 VAL A C 1
ATOM 1398 O O . VAL A 1 185 ? 2.193 -15.660 -18.976 1.00 98.69 185 VAL A O 1
ATOM 1401 N N . LEU A 1 186 ? 0.739 -14.891 -17.448 1.00 98.50 186 LEU A N 1
ATOM 1402 C CA . LEU A 1 186 ? -0.311 -14.576 -18.416 1.00 98.50 186 LEU A CA 1
ATOM 1403 C C . LEU A 1 186 ? 0.157 -13.521 -19.428 1.00 98.50 186 LEU A C 1
ATOM 1405 O O . LEU A 1 186 ? 0.031 -13.717 -20.636 1.00 98.50 186 LEU A O 1
ATOM 1409 N N . LEU A 1 187 ? 0.734 -12.419 -18.949 1.00 98.50 187 LEU A N 1
ATOM 1410 C CA . LEU A 1 187 ? 1.260 -11.359 -19.807 1.00 98.50 187 LEU A CA 1
ATOM 1411 C C . LEU A 1 187 ? 2.440 -11.850 -20.657 1.00 98.50 187 LEU A C 1
ATOM 1413 O O . LEU A 1 187 ? 2.538 -11.462 -21.820 1.00 98.50 187 LEU A O 1
ATOM 1417 N N . ALA A 1 188 ? 3.281 -12.747 -20.128 1.00 98.44 188 ALA A N 1
ATOM 1418 C CA . ALA A 1 188 ? 4.351 -13.387 -20.890 1.00 98.44 188 ALA A CA 1
ATOM 1419 C C . ALA A 1 188 ? 3.806 -14.198 -22.071 1.00 98.44 188 ALA A C 1
ATOM 1421 O O . ALA A 1 188 ? 4.347 -14.120 -23.173 1.00 98.44 188 ALA A O 1
ATOM 1422 N N . ALA A 1 189 ? 2.733 -14.959 -21.847 1.00 98.38 189 ALA A N 1
ATOM 1423 C CA . ALA A 1 189 ? 2.123 -15.798 -22.871 1.00 98.38 189 ALA A CA 1
ATOM 1424 C C . ALA A 1 189 ? 1.448 -14.981 -23.985 1.00 98.38 189 ALA A C 1
ATOM 1426 O O . ALA A 1 189 ? 1.485 -15.387 -25.143 1.00 98.38 189 ALA A O 1
ATOM 1427 N N . VAL A 1 190 ? 0.841 -13.838 -23.648 1.00 97.94 190 VAL A N 1
ATOM 1428 C CA . VAL A 1 190 ? 0.069 -13.023 -24.605 1.00 97.94 190 VAL A CA 1
ATOM 1429 C C . VAL A 1 190 ? 0.935 -11.986 -25.325 1.00 97.94 190 VAL A C 1
ATOM 1431 O O . VAL A 1 190 ? 0.786 -11.790 -26.528 1.00 97.94 190 VAL A O 1
ATOM 1434 N N . PHE A 1 191 ? 1.836 -11.318 -24.603 1.00 96.81 191 PHE A N 1
ATOM 1435 C CA . PHE A 1 191 ? 2.591 -10.160 -25.100 1.00 96.81 191 PHE A CA 1
ATOM 1436 C C . PHE A 1 191 ? 4.109 -10.389 -25.138 1.00 96.81 191 PHE A C 1
ATOM 1438 O O . PHE A 1 191 ? 4.860 -9.506 -25.546 1.00 96.81 191 PHE A O 1
ATOM 1445 N N . GLY A 1 192 ? 4.568 -11.576 -24.741 1.00 97.44 192 GLY A N 1
ATOM 1446 C CA . GLY A 1 192 ? 5.971 -11.969 -24.746 1.00 97.44 192 GLY A CA 1
ATOM 1447 C C . GLY A 1 192 ? 6.672 -11.796 -23.389 1.00 97.44 192 GLY A C 1
ATOM 1448 O O . GLY A 1 192 ? 6.193 -11.073 -22.511 1.00 97.44 192 GLY A O 1
ATOM 1449 N N . PRO A 1 193 ? 7.841 -12.438 -23.194 1.00 97.94 193 PRO A N 1
ATOM 1450 C CA . PRO A 1 193 ? 8.471 -12.576 -21.877 1.00 97.94 193 PRO A CA 1
ATOM 1451 C C . PRO A 1 193 ? 8.754 -11.254 -21.155 1.00 97.94 193 PRO A C 1
ATOM 1453 O O . PRO A 1 193 ? 8.557 -11.162 -19.945 1.00 97.94 193 PRO A O 1
ATOM 1456 N N . LEU A 1 194 ? 9.172 -10.215 -21.885 1.00 98.00 194 LEU A N 1
ATOM 1457 C CA . LEU A 1 194 ? 9.483 -8.907 -21.299 1.00 98.00 194 LEU A CA 1
ATOM 1458 C C . LEU A 1 194 ? 8.235 -8.198 -20.760 1.00 98.00 194 LEU A C 1
ATOM 1460 O O . LEU A 1 194 ? 8.311 -7.543 -19.724 1.00 98.00 194 LEU A O 1
ATOM 1464 N N . ALA A 1 195 ? 7.076 -8.372 -21.403 1.00 98.00 195 ALA A N 1
ATOM 1465 C CA . ALA A 1 195 ? 5.803 -7.864 -20.895 1.00 98.00 195 ALA A CA 1
ATOM 1466 C C . ALA A 1 195 ? 5.375 -8.603 -19.624 1.00 98.00 195 ALA A C 1
ATOM 1468 O O . ALA A 1 195 ? 4.912 -7.977 -18.670 1.00 98.00 195 ALA A O 1
ATOM 1469 N N . GLY A 1 196 ? 5.598 -9.918 -19.585 1.00 98.31 196 GLY A N 1
ATOM 1470 C CA . GLY A 1 196 ? 5.380 -10.728 -18.392 1.00 98.31 196 GLY A CA 1
ATOM 1471 C C . GLY A 1 196 ? 6.232 -10.306 -17.203 1.00 98.31 196 GLY A C 1
ATOM 1472 O O . GLY A 1 196 ? 5.708 -10.118 -16.106 1.00 98.31 196 GLY A O 1
ATOM 1473 N N . LEU A 1 197 ? 7.531 -10.094 -17.428 1.00 98.50 197 LEU A N 1
ATOM 1474 C CA . LEU A 1 197 ? 8.439 -9.594 -16.397 1.00 98.50 197 LEU A CA 1
ATOM 1475 C C . LEU A 1 197 ? 8.045 -8.186 -15.940 1.00 98.50 197 LEU A C 1
ATOM 1477 O O . LEU A 1 197 ? 7.935 -7.960 -14.739 1.00 98.50 197 LEU A O 1
ATOM 1481 N N . ALA A 1 198 ? 7.780 -7.260 -16.867 1.00 98.38 198 ALA A N 1
ATOM 1482 C CA . ALA A 1 198 ? 7.412 -5.885 -16.529 1.00 98.38 198 ALA A CA 1
ATOM 1483 C C . ALA A 1 198 ? 6.116 -5.821 -15.712 1.00 98.38 198 ALA A C 1
ATOM 1485 O O . ALA A 1 198 ? 6.085 -5.189 -14.657 1.00 98.38 198 ALA A O 1
ATOM 1486 N N . GLY A 1 199 ? 5.065 -6.513 -16.158 1.00 98.50 199 GLY A N 1
ATOM 1487 C CA . GLY A 1 199 ? 3.783 -6.527 -15.461 1.00 98.50 199 GLY A CA 1
ATOM 1488 C C . GLY A 1 199 ? 3.831 -7.275 -14.127 1.00 98.50 199 GLY A C 1
ATOM 1489 O O . GLY A 1 199 ? 3.357 -6.760 -13.115 1.00 98.50 199 GLY A O 1
ATOM 1490 N N . GLY A 1 200 ? 4.442 -8.464 -14.096 1.00 98.56 200 GLY A N 1
ATOM 1491 C CA . GLY A 1 200 ? 4.546 -9.279 -12.883 1.00 98.56 200 GLY A CA 1
ATOM 1492 C C . GLY A 1 200 ? 5.397 -8.620 -11.796 1.00 98.56 200 GLY A C 1
ATOM 1493 O O . GLY A 1 200 ? 4.974 -8.559 -10.641 1.00 98.56 200 GLY A O 1
ATOM 1494 N N . LEU A 1 201 ? 6.564 -8.071 -12.159 1.00 98.50 201 LEU A N 1
ATOM 1495 C CA . LEU A 1 201 ? 7.417 -7.350 -11.212 1.00 98.50 201 LEU A CA 1
ATOM 1496 C C . LEU A 1 201 ? 6.779 -6.032 -10.772 1.00 98.50 201 LEU A C 1
ATOM 1498 O O . LEU A 1 201 ? 6.801 -5.748 -9.581 1.00 98.50 201 LEU A O 1
ATOM 1502 N N . GLY A 1 202 ? 6.147 -5.277 -11.679 1.00 98.38 202 GLY A N 1
ATOM 1503 C CA . GLY A 1 202 ? 5.416 -4.059 -11.316 1.00 98.38 202 GLY A CA 1
ATOM 1504 C C . GLY A 1 202 ? 4.324 -4.323 -10.274 1.00 98.38 202 GLY A C 1
ATOM 1505 O O . GLY A 1 202 ? 4.258 -3.643 -9.251 1.00 98.38 202 GLY A O 1
ATOM 1506 N N . TYR A 1 203 ? 3.525 -5.374 -10.472 1.00 98.62 203 TYR A N 1
ATOM 1507 C CA . TYR A 1 203 ? 2.521 -5.806 -9.496 1.00 98.62 203 TYR A CA 1
ATOM 1508 C C . TYR A 1 203 ? 3.154 -6.234 -8.165 1.00 98.62 203 TYR A C 1
ATOM 1510 O O . TYR A 1 203 ? 2.696 -5.836 -7.094 1.00 98.62 203 TYR A O 1
ATOM 1518 N N . ALA A 1 204 ? 4.219 -7.040 -8.213 1.00 98.44 204 ALA A N 1
ATOM 1519 C CA . ALA A 1 204 ? 4.913 -7.496 -7.011 1.00 98.44 204 ALA A CA 1
ATOM 1520 C C . ALA A 1 204 ? 5.486 -6.320 -6.206 1.00 98.44 204 ALA A C 1
ATOM 1522 O O . ALA A 1 204 ? 5.398 -6.326 -4.980 1.00 98.44 204 ALA A O 1
ATOM 1523 N N . THR A 1 205 ? 6.017 -5.293 -6.874 1.00 97.94 205 THR A N 1
ATOM 1524 C CA . THR A 1 205 ? 6.531 -4.081 -6.228 1.00 97.94 205 THR A CA 1
ATOM 1525 C C . THR A 1 205 ? 5.465 -3.391 -5.387 1.00 97.94 205 THR A C 1
ATOM 1527 O O . THR A 1 205 ? 5.747 -3.087 -4.233 1.00 97.94 205 THR A O 1
ATOM 1530 N N . HIS A 1 206 ? 4.237 -3.233 -5.892 1.00 97.50 206 HIS A N 1
ATOM 1531 C CA . HIS A 1 206 ? 3.126 -2.688 -5.098 1.00 97.50 206 HIS A CA 1
ATOM 1532 C C . HIS A 1 206 ? 2.906 -3.487 -3.810 1.00 97.50 206 HIS A C 1
ATOM 1534 O O . HIS A 1 206 ? 2.904 -2.933 -2.710 1.00 97.50 206 HIS A O 1
ATOM 1540 N N . VAL A 1 207 ? 2.789 -4.813 -3.941 1.00 97.06 207 VAL A N 1
ATOM 1541 C CA . VAL A 1 207 ? 2.548 -5.717 -2.806 1.00 97.06 207 VAL A CA 1
ATOM 1542 C C . VAL A 1 207 ? 3.664 -5.623 -1.762 1.00 97.06 207 VAL A C 1
ATOM 1544 O O . VAL A 1 207 ? 3.380 -5.620 -0.562 1.00 97.06 207 VAL A O 1
ATOM 1547 N N . LEU A 1 208 ? 4.920 -5.535 -2.205 1.00 96.44 208 LEU A N 1
ATOM 1548 C CA . LEU A 1 208 ? 6.091 -5.430 -1.334 1.00 96.44 208 LEU A CA 1
ATOM 1549 C C . LEU A 1 208 ? 6.200 -4.058 -0.662 1.00 96.44 208 LEU A C 1
ATOM 1551 O O . LEU A 1 208 ? 6.506 -3.986 0.525 1.00 96.44 208 LEU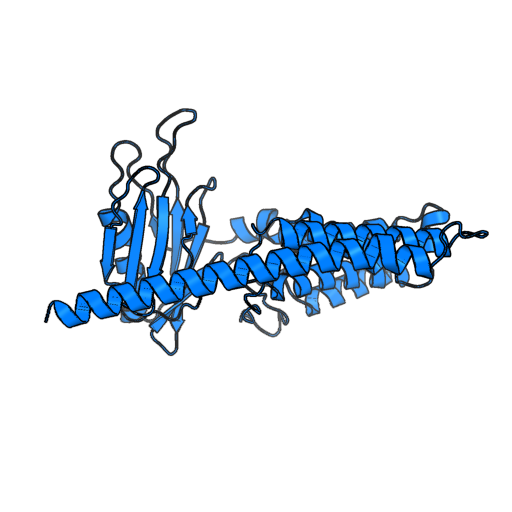 A O 1
ATOM 1555 N N . GLU A 1 209 ? 5.919 -2.969 -1.373 1.00 96.00 209 GLU A N 1
ATOM 1556 C CA . GLU A 1 209 ? 5.910 -1.625 -0.785 1.00 96.00 209 GLU A CA 1
ATOM 1557 C C . GLU A 1 209 ? 4.859 -1.493 0.315 1.00 96.00 209 GLU A C 1
ATOM 1559 O O . GLU A 1 209 ? 5.078 -0.823 1.326 1.00 96.00 209 GLU A O 1
ATOM 1564 N N . ASP A 1 210 ? 3.731 -2.175 0.158 1.00 94.25 210 ASP A N 1
ATOM 1565 C CA . ASP A 1 210 ? 2.679 -2.196 1.161 1.00 94.25 210 ASP A CA 1
ATOM 1566 C C . ASP A 1 210 ? 3.033 -2.966 2.436 1.00 94.25 210 ASP A C 1
ATOM 1568 O O . ASP A 1 210 ? 2.468 -2.662 3.494 1.00 94.25 210 ASP A O 1
ATOM 1572 N N . GLN A 1 211 ? 4.031 -3.857 2.389 1.00 95.12 211 GLN A N 1
ATOM 1573 C CA . GLN A 1 211 ? 4.611 -4.473 3.588 1.00 95.12 211 GLN A CA 1
ATOM 1574 C C . GLN A 1 211 ? 5.385 -3.478 4.455 1.00 95.12 211 GLN A C 1
ATOM 1576 O O . GLN A 1 211 ? 5.571 -3.736 5.640 1.00 95.12 211 GLN A O 1
ATOM 1581 N N . LEU A 1 212 ? 5.808 -2.327 3.923 1.00 94.12 212 LEU A N 1
ATOM 1582 C CA . LEU A 1 212 ? 6.463 -1.286 4.727 1.00 94.12 212 LEU A CA 1
ATOM 1583 C C . LEU A 1 212 ? 5.474 -0.542 5.644 1.00 94.12 212 LEU A C 1
ATOM 1585 O O . LEU A 1 212 ? 5.891 0.151 6.577 1.00 94.12 212 LEU A O 1
ATOM 1589 N N . GLY A 1 213 ? 4.171 -0.665 5.367 1.00 91.12 213 GLY A N 1
ATOM 1590 C CA . GLY A 1 213 ? 3.097 -0.042 6.134 1.00 91.12 213 GLY A CA 1
ATOM 1591 C C . GLY A 1 213 ? 2.691 -0.818 7.388 1.00 91.12 213 GLY A C 1
ATOM 1592 O O . GLY A 1 213 ? 3.320 -1.800 7.766 1.00 91.12 213 GLY A O 1
ATOM 1593 N N . TYR A 1 214 ? 1.603 -0.382 8.024 1.00 87.44 214 TYR A N 1
ATOM 1594 C CA . TYR A 1 214 ? 1.029 -1.040 9.207 1.00 87.44 214 TYR A CA 1
ATOM 1595 C C . TYR A 1 214 ? 0.103 -2.202 8.839 1.00 87.44 214 TYR A C 1
ATOM 1597 O O . TYR A 1 214 ? 0.100 -3.237 9.497 1.00 87.44 214 TYR A O 1
ATOM 1605 N N . MET A 1 215 ? -0.669 -2.051 7.758 1.00 87.81 215 MET A N 1
ATOM 1606 C CA . MET A 1 215 ? -1.681 -3.038 7.375 1.00 87.81 215 MET A CA 1
ATOM 1607 C C . MET A 1 215 ? -1.078 -4.346 6.856 1.00 87.81 215 MET A C 1
ATOM 1609 O O . MET A 1 215 ? -1.699 -5.389 7.022 1.00 87.81 215 MET A O 1
ATOM 1613 N N . GLY A 1 216 ? 0.092 -4.304 6.208 1.00 90.94 216 GLY A N 1
ATOM 1614 C CA . GLY A 1 216 ? 0.641 -5.459 5.494 1.00 90.94 216 GLY A CA 1
ATOM 1615 C C . GLY A 1 216 ? -0.281 -5.952 4.368 1.00 90.94 216 GLY A C 1
ATOM 1616 O O . GLY A 1 216 ? -1.076 -5.173 3.843 1.00 90.94 216 GLY A O 1
ATOM 1617 N N . SER A 1 217 ? -0.180 -7.235 4.004 1.00 93.75 217 SER A N 1
ATOM 1618 C CA . SER A 1 217 ? -0.837 -7.839 2.823 1.00 93.75 217 SER A CA 1
ATOM 1619 C C . SER A 1 217 ? -0.947 -9.361 2.953 1.00 93.75 217 SER A C 1
ATOM 1621 O O . SER A 1 217 ? -0.161 -9.986 3.668 1.00 93.75 217 SER A O 1
ATOM 1623 N N . ASN A 1 218 ? -1.889 -9.990 2.246 1.00 94.69 218 ASN A N 1
ATOM 1624 C CA . ASN A 1 218 ? -1.935 -11.451 2.121 1.00 94.69 218 ASN A CA 1
ATOM 1625 C C . ASN A 1 218 ? -1.031 -11.947 0.975 1.00 94.69 218 ASN A C 1
ATOM 1627 O O . ASN A 1 218 ? -1.479 -12.200 -0.144 1.00 94.69 218 ASN A O 1
ATOM 1631 N N . LEU A 1 219 ? 0.251 -12.134 1.295 1.00 95.69 219 LEU A N 1
ATOM 1632 C CA . LEU A 1 219 ? 1.315 -12.438 0.332 1.00 95.69 219 LEU A CA 1
ATOM 1633 C C . LEU A 1 219 ? 1.124 -13.744 -0.457 1.00 95.69 219 LEU A C 1
ATOM 1635 O O . LEU A 1 219 ? 1.658 -13.862 -1.559 1.00 95.69 219 LEU A O 1
ATOM 1639 N N . PHE A 1 220 ? 0.384 -14.712 0.093 1.00 95.81 220 PHE A N 1
ATOM 1640 C CA . PHE A 1 220 ? 0.325 -16.086 -0.422 1.00 95.81 220 PHE A CA 1
ATOM 1641 C C . PHE A 1 220 ? -1.084 -16.553 -0.794 1.00 95.81 220 PHE A C 1
ATOM 1643 O O . PHE A 1 220 ? -1.320 -17.756 -0.915 1.00 95.81 220 PHE A O 1
ATOM 1650 N N . TRP A 1 221 ? -2.045 -15.647 -0.982 1.00 95.31 221 TRP A N 1
ATOM 1651 C CA . TRP A 1 221 ? -3.342 -16.037 -1.540 1.00 95.31 221 TRP A CA 1
ATOM 1652 C C . TRP A 1 221 ? -3.149 -16.710 -2.916 1.00 95.31 221 TRP A C 1
ATOM 1654 O O . TRP A 1 221 ? -2.383 -16.169 -3.714 1.00 95.31 221 TRP A O 1
ATOM 1664 N N . PRO A 1 222 ? -3.811 -17.841 -3.241 1.00 95.25 222 PRO A N 1
ATOM 1665 C CA . PRO A 1 222 ? -4.937 -18.462 -2.532 1.00 95.25 222 PRO A CA 1
ATOM 1666 C C . PRO A 1 222 ? -4.562 -19.510 -1.473 1.00 95.25 222 PRO A C 1
ATOM 1668 O O . PRO A 1 222 ? -5.458 -20.061 -0.836 1.00 95.25 222 PRO A O 1
ATOM 1671 N N . PHE A 1 223 ? -3.276 -19.793 -1.259 1.00 95.62 223 PHE A N 1
ATOM 1672 C CA . PHE A 1 223 ? -2.823 -20.801 -0.290 1.00 95.62 223 PHE A CA 1
ATOM 1673 C C . PHE A 1 223 ? -3.002 -20.353 1.166 1.00 95.62 223 PHE A C 1
ATOM 1675 O O . PHE A 1 223 ? -3.152 -21.187 2.055 1.00 95.62 223 PHE A O 1
ATOM 1682 N N . SER A 1 224 ? -3.028 -19.040 1.408 1.00 90.88 224 SER A N 1
ATOM 1683 C CA . SER A 1 224 ? -3.353 -18.442 2.704 1.00 90.88 224 SER A CA 1
ATOM 1684 C C . SER A 1 224 ? -4.494 -17.432 2.584 1.00 90.88 224 SER A C 1
ATOM 1686 O O . SER A 1 224 ? -4.666 -16.758 1.566 1.00 90.88 224 SER A O 1
ATOM 1688 N N . ARG A 1 225 ? -5.278 -17.304 3.658 1.00 86.19 225 ARG A N 1
ATOM 1689 C CA . ARG A 1 225 ? -6.255 -16.218 3.855 1.00 86.19 225 ARG A CA 1
ATOM 1690 C C . ARG A 1 225 ? -5.798 -15.197 4.898 1.00 86.19 225 ARG A C 1
ATOM 1692 O O . ARG A 1 225 ? -6.483 -14.200 5.098 1.00 86.19 225 ARG A O 1
ATOM 1699 N N . GLN A 1 226 ? -4.674 -15.454 5.563 1.00 85.44 226 GLN A N 1
ATOM 1700 C CA . GLN A 1 226 ? -4.156 -14.600 6.623 1.00 85.44 226 GLN A CA 1
ATOM 1701 C C . GLN A 1 226 ? -3.293 -13.488 6.038 1.00 85.44 226 GLN A C 1
ATOM 1703 O O . GLN A 1 226 ? -2.469 -13.720 5.151 1.00 85.44 226 GLN A O 1
ATOM 1708 N N . ARG A 1 227 ? -3.472 -12.278 6.565 1.00 88.94 227 ARG A N 1
ATOM 1709 C CA . ARG A 1 227 ? -2.629 -11.135 6.235 1.00 88.94 227 ARG A CA 1
ATOM 1710 C C . ARG A 1 227 ? -1.328 -11.224 7.027 1.00 88.94 227 ARG A C 1
ATOM 1712 O O . ARG A 1 227 ? -1.367 -11.392 8.244 1.00 88.94 227 ARG A O 1
ATOM 1719 N N . ALA A 1 228 ? -0.193 -11.101 6.346 1.00 90.19 228 ALA A N 1
ATOM 1720 C CA . ALA A 1 228 ? 1.079 -10.900 7.024 1.00 90.19 228 ALA A CA 1
ATOM 1721 C C . ALA A 1 228 ? 1.109 -9.466 7.581 1.00 90.19 228 ALA A C 1
ATOM 1723 O O . ALA A 1 228 ? 0.763 -8.544 6.832 1.00 90.19 228 ALA A O 1
ATOM 1724 N N . PRO A 1 229 ? 1.476 -9.264 8.860 1.00 89.12 229 PRO A N 1
ATOM 1725 C CA . PRO A 1 229 ? 1.583 -7.929 9.431 1.00 89.12 229 PRO A CA 1
ATOM 1726 C C . PRO A 1 229 ? 2.680 -7.141 8.714 1.00 89.12 229 PRO A C 1
ATOM 1728 O O . PRO A 1 229 ? 3.728 -7.691 8.374 1.00 89.12 229 PRO A O 1
ATOM 1731 N N . GLY A 1 230 ? 2.438 -5.852 8.490 1.00 91.38 230 GLY A N 1
ATOM 1732 C CA . GLY A 1 230 ? 3.444 -4.977 7.906 1.00 91.38 230 GLY A CA 1
ATOM 1733 C C . GLY A 1 230 ? 4.512 -4.556 8.922 1.00 91.38 230 GLY A C 1
ATOM 1734 O O . GLY A 1 230 ? 4.333 -4.655 10.137 1.00 91.38 230 GLY A O 1
ATOM 1735 N N . LEU A 1 231 ? 5.631 -4.038 8.420 1.00 91.81 231 LEU A N 1
ATOM 1736 C CA . LEU A 1 231 ? 6.786 -3.620 9.219 1.00 91.81 231 LEU A CA 1
ATOM 1737 C C . LEU A 1 231 ? 6.540 -2.342 10.035 1.00 91.81 231 LEU A C 1
ATOM 1739 O O . LEU A 1 231 ? 7.391 -1.965 10.838 1.00 91.81 231 LEU A O 1
ATOM 1743 N N . SER A 1 232 ? 5.403 -1.662 9.837 1.00 90.56 232 SER A N 1
ATOM 1744 C CA . SER A 1 232 ? 5.013 -0.466 10.602 1.00 90.56 232 SER A CA 1
ATOM 1745 C C . SER A 1 232 ? 6.047 0.670 10.518 1.00 90.56 232 SER A C 1
ATOM 1747 O O . SER A 1 232 ? 6.252 1.460 11.446 1.00 90.56 232 SER A O 1
ATOM 1749 N N . LEU A 1 233 ? 6.742 0.759 9.380 1.00 90.00 233 LEU A N 1
ATOM 1750 C CA . LEU A 1 233 ? 7.792 1.750 9.164 1.00 90.00 233 LEU A CA 1
ATOM 1751 C C . LEU A 1 233 ? 7.207 3.076 8.684 1.00 90.00 233 LEU A C 1
ATOM 1753 O O . LEU A 1 233 ? 7.682 4.131 9.118 1.00 90.00 233 LEU A O 1
ATOM 1757 N N . LEU A 1 234 ? 6.185 3.012 7.828 1.00 90.69 234 LEU A N 1
ATOM 1758 C CA . LEU A 1 234 ? 5.644 4.147 7.084 1.00 90.69 234 LEU A CA 1
ATOM 1759 C C . LEU A 1 234 ? 4.113 4.200 7.187 1.00 90.69 234 LEU A C 1
ATOM 1761 O O . LEU A 1 234 ? 3.440 3.174 7.104 1.00 90.69 234 LEU A O 1
ATOM 1765 N N . HIS A 1 235 ? 3.548 5.400 7.285 1.00 87.94 235 HIS A N 1
ATOM 1766 C CA . HIS A 1 235 ? 2.128 5.631 7.031 1.00 87.94 235 HIS A CA 1
ATOM 1767 C C . HIS A 1 235 ? 1.909 6.071 5.586 1.00 87.94 235 HIS A C 1
ATOM 1769 O O . HIS A 1 235 ? 2.704 6.812 5.010 1.00 87.94 235 HIS A O 1
ATOM 1775 N N . ALA A 1 236 ? 0.774 5.682 4.999 1.00 85.06 236 ALA A N 1
ATOM 1776 C CA . ALA A 1 236 ? 0.407 6.128 3.653 1.00 85.06 236 ALA A CA 1
ATOM 1777 C C . ALA A 1 236 ? 0.290 7.664 3.552 1.00 85.06 236 ALA A C 1
ATOM 1779 O O . ALA A 1 236 ? 0.544 8.231 2.489 1.00 85.06 236 ALA A O 1
ATOM 1780 N N . ALA A 1 237 ? -0.041 8.336 4.660 1.00 85.38 237 ALA A N 1
ATOM 1781 C CA . ALA A 1 237 ? -0.130 9.789 4.750 1.00 85.38 237 ALA A CA 1
ATOM 1782 C C . ALA A 1 237 ? 1.232 10.498 4.895 1.00 85.38 237 ALA A C 1
ATOM 1784 O O . ALA A 1 237 ? 1.278 11.718 4.747 1.00 85.38 237 ALA A O 1
ATOM 1785 N N . ASP A 1 238 ? 2.336 9.777 5.137 1.00 90.25 238 ASP A N 1
ATOM 1786 C CA . ASP A 1 238 ? 3.641 10.405 5.356 1.00 90.25 238 ASP A CA 1
ATOM 1787 C C . ASP A 1 238 ? 4.159 11.047 4.054 1.00 90.25 238 ASP A C 1
ATOM 1789 O O . ASP A 1 238 ? 4.451 10.341 3.084 1.00 90.25 238 ASP A O 1
ATOM 1793 N N . PRO A 1 239 ? 4.336 12.379 3.986 1.00 93.12 239 PRO A N 1
ATOM 1794 C CA . PRO A 1 239 ? 4.694 13.034 2.729 1.00 93.12 239 PRO A CA 1
ATOM 1795 C C . PRO A 1 239 ? 6.136 12.739 2.301 1.00 93.12 239 PRO A C 1
ATOM 1797 O O . PRO A 1 239 ? 6.401 12.589 1.111 1.00 93.12 239 PRO A O 1
ATOM 1800 N N . ILE A 1 240 ? 7.071 12.633 3.255 1.00 95.25 240 ILE A N 1
ATOM 1801 C CA . ILE A 1 240 ? 8.499 12.460 2.949 1.00 95.25 240 ILE A CA 1
ATOM 1802 C C . ILE A 1 240 ? 8.795 11.084 2.329 1.00 95.25 240 ILE A C 1
ATOM 1804 O O . ILE A 1 240 ? 9.408 11.066 1.266 1.00 95.25 240 ILE A O 1
ATOM 1808 N N . PRO A 1 241 ? 8.363 9.945 2.906 1.00 94.56 241 PRO A N 1
ATOM 1809 C CA . PRO A 1 241 ? 8.569 8.634 2.293 1.00 94.56 241 PRO A CA 1
ATOM 1810 C C . PRO A 1 241 ? 7.959 8.532 0.892 1.00 94.56 241 PRO A C 1
ATOM 1812 O O . PRO A 1 241 ? 8.632 8.082 -0.028 1.00 94.56 241 PRO A O 1
ATOM 1815 N N . ASN A 1 242 ? 6.733 9.037 0.697 1.00 95.56 242 ASN A N 1
ATOM 1816 C CA . ASN A 1 242 ? 6.105 9.069 -0.627 1.00 95.56 242 ASN A CA 1
ATOM 1817 C C . ASN A 1 242 ? 6.936 9.885 -1.634 1.00 95.56 242 ASN A C 1
ATOM 1819 O O . ASN A 1 242 ? 7.165 9.421 -2.753 1.00 95.56 242 ASN A O 1
ATOM 1823 N N . LEU A 1 243 ? 7.412 11.074 -1.237 1.00 96.88 243 LEU A N 1
ATOM 1824 C CA . LEU A 1 243 ? 8.263 11.923 -2.073 1.00 96.88 243 LEU A CA 1
ATOM 1825 C C . LEU A 1 243 ? 9.587 11.236 -2.416 1.00 96.88 243 LEU A C 1
ATOM 1827 O O . LEU A 1 243 ? 9.977 11.236 -3.578 1.00 96.88 243 LEU A O 1
ATOM 1831 N N . VAL A 1 244 ? 10.262 10.642 -1.428 1.00 96.94 244 VAL A N 1
ATOM 1832 C CA . VAL A 1 244 ? 11.534 9.935 -1.630 1.00 96.94 244 VAL A CA 1
ATOM 1833 C C . VAL A 1 244 ? 11.353 8.771 -2.596 1.00 96.94 244 VAL A C 1
ATOM 1835 O O . VAL A 1 244 ? 12.145 8.643 -3.522 1.00 96.94 244 VAL A O 1
ATOM 1838 N N . THR A 1 245 ? 10.307 7.959 -2.442 1.00 96.94 245 THR A N 1
ATOM 1839 C CA . THR A 1 245 ? 10.058 6.828 -3.347 1.00 96.94 245 THR A CA 1
ATOM 1840 C C . THR A 1 245 ? 9.775 7.282 -4.772 1.00 96.94 245 THR A C 1
ATOM 1842 O O . THR A 1 245 ? 10.338 6.713 -5.705 1.00 96.94 245 THR A O 1
ATOM 1845 N N . VAL A 1 246 ? 8.957 8.323 -4.966 1.00 97.62 246 VAL A N 1
ATOM 1846 C CA . VAL A 1 246 ? 8.704 8.871 -6.309 1.00 97.62 246 VAL A CA 1
ATOM 1847 C C . VAL A 1 246 ? 9.987 9.455 -6.898 1.00 97.62 246 VAL A C 1
ATOM 1849 O O . VAL A 1 246 ? 10.323 9.155 -8.040 1.00 97.62 246 VAL A O 1
ATOM 1852 N N . TRP A 1 247 ? 10.735 10.244 -6.124 1.00 98.00 247 TRP A N 1
ATOM 1853 C CA . TRP A 1 247 ? 11.991 10.851 -6.564 1.00 98.00 247 TRP A CA 1
ATOM 1854 C C . TRP A 1 247 ? 13.019 9.797 -6.974 1.00 98.00 247 TRP A C 1
ATOM 1856 O O . TRP A 1 247 ? 13.561 9.850 -8.077 1.00 98.00 247 TRP A O 1
ATOM 1866 N N . LEU A 1 248 ? 13.253 8.806 -6.114 1.00 97.50 248 LEU A N 1
ATOM 1867 C CA . LEU A 1 248 ? 14.171 7.704 -6.377 1.00 97.50 248 LEU A CA 1
ATOM 1868 C C . LEU A 1 248 ? 13.732 6.911 -7.613 1.00 97.50 248 LEU A C 1
ATOM 1870 O O . LEU A 1 248 ? 14.546 6.641 -8.489 1.00 97.50 248 LEU A O 1
ATOM 1874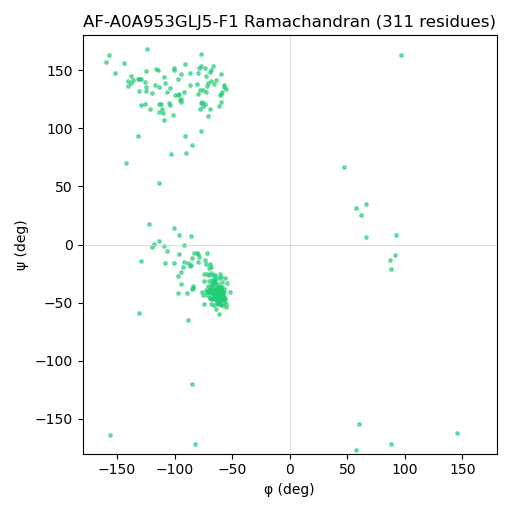 N N . SER A 1 249 ? 12.439 6.610 -7.735 1.00 98.25 249 SER A N 1
ATOM 1875 C CA . SER A 1 249 ? 11.901 5.878 -8.882 1.00 98.25 249 SER A CA 1
ATOM 1876 C C . SER A 1 249 ? 12.080 6.629 -10.197 1.00 98.25 249 SER A C 1
ATOM 1878 O O . SER A 1 249 ? 12.552 6.054 -11.173 1.00 98.25 249 SER A O 1
ATOM 1880 N N . LEU A 1 250 ? 11.745 7.920 -10.235 1.00 98.12 250 LEU A N 1
ATOM 1881 C CA . LEU A 1 250 ? 11.855 8.720 -11.453 1.00 98.12 250 LEU A CA 1
ATOM 1882 C C . LEU A 1 250 ? 13.313 8.990 -11.835 1.00 98.12 250 LEU A C 1
ATOM 1884 O O . LEU A 1 250 ? 13.653 8.927 -13.012 1.00 98.12 250 LEU A O 1
ATOM 1888 N N . THR A 1 251 ? 14.189 9.258 -10.867 1.00 98.06 251 THR A N 1
ATOM 1889 C CA . THR A 1 251 ? 15.613 9.506 -11.148 1.00 98.06 251 THR A CA 1
ATOM 1890 C C . THR A 1 251 ? 16.337 8.242 -11.616 1.00 98.06 251 THR A C 1
ATOM 1892 O O . THR A 1 251 ? 17.120 8.301 -12.562 1.00 98.06 251 THR A O 1
ATOM 1895 N N . LEU A 1 252 ? 16.030 7.076 -11.043 1.00 97.88 252 LEU A N 1
ATOM 1896 C CA . LEU A 1 252 ? 16.563 5.800 -11.530 1.00 97.88 252 LEU A CA 1
ATOM 1897 C C . LEU A 1 252 ? 15.981 5.405 -12.894 1.00 97.88 252 LEU A C 1
ATOM 1899 O O . LEU A 1 252 ? 16.729 4.952 -13.758 1.00 97.88 252 LEU A O 1
ATOM 1903 N N . LEU A 1 253 ? 14.686 5.641 -13.127 1.00 97.44 253 LEU A N 1
ATOM 1904 C CA . LEU A 1 253 ? 14.065 5.472 -14.444 1.00 97.44 253 LEU A CA 1
ATOM 1905 C C . LEU A 1 253 ? 14.777 6.320 -15.508 1.00 97.44 253 LEU A C 1
ATOM 1907 O O . LEU A 1 253 ? 15.132 5.804 -16.565 1.00 97.44 253 LEU A O 1
ATOM 1911 N N . LEU A 1 254 ? 15.022 7.604 -15.228 1.00 96.31 254 LEU A N 1
ATOM 1912 C CA . LEU A 1 254 ? 15.737 8.502 -16.141 1.00 96.31 254 LEU A CA 1
ATOM 1913 C C . LEU A 1 254 ? 17.160 8.016 -16.424 1.00 96.31 254 LEU A C 1
ATOM 1915 O O . LEU A 1 254 ? 17.585 8.036 -17.577 1.00 96.31 254 LEU A O 1
ATOM 1919 N N . LEU A 1 255 ? 17.876 7.546 -15.399 1.00 96.00 255 LEU A N 1
ATOM 1920 C CA . LEU A 1 255 ? 19.207 6.970 -15.570 1.00 96.00 255 LEU A CA 1
ATOM 1921 C C . LEU A 1 255 ? 19.175 5.738 -16.485 1.00 96.00 255 LEU A C 1
ATOM 1923 O O . LEU A 1 255 ? 20.008 5.624 -17.380 1.00 96.00 255 LEU A O 1
ATOM 1927 N N . ASN A 1 256 ? 18.212 4.834 -16.298 1.00 95.12 256 ASN A N 1
ATOM 1928 C CA . ASN A 1 256 ? 18.084 3.637 -17.132 1.00 95.12 256 ASN A CA 1
ATOM 1929 C C . ASN A 1 256 ? 17.743 3.978 -18.585 1.00 95.12 256 ASN A C 1
ATOM 1931 O O . ASN A 1 256 ? 18.324 3.402 -19.504 1.00 95.12 256 ASN A O 1
ATOM 1935 N N . LEU A 1 257 ? 16.846 4.943 -18.800 1.00 94.25 257 LEU A N 1
ATOM 1936 C CA . LEU A 1 257 ? 16.514 5.426 -20.139 1.00 94.25 257 LEU A CA 1
ATOM 1937 C C . LEU A 1 257 ? 17.713 6.092 -20.818 1.00 94.25 257 LEU A C 1
ATOM 1939 O O . LEU A 1 257 ? 17.949 5.845 -21.998 1.00 94.25 257 LEU A O 1
ATOM 1943 N N . ASP A 1 258 ? 18.491 6.902 -20.096 1.00 94.62 258 ASP A N 1
ATOM 1944 C CA . ASP A 1 258 ? 19.683 7.536 -20.661 1.00 94.62 258 ASP A CA 1
ATOM 1945 C C . ASP A 1 258 ? 20.753 6.506 -21.043 1.00 94.62 258 ASP A C 1
ATOM 1947 O O . ASP A 1 258 ? 21.341 6.595 -22.119 1.00 94.62 258 ASP A O 1
ATOM 1951 N N . ARG A 1 259 ? 20.935 5.470 -20.218 1.00 92.12 259 ARG A N 1
ATOM 1952 C CA . ARG A 1 259 ? 21.871 4.372 -20.494 1.00 92.12 259 ARG A CA 1
ATOM 1953 C C . ARG A 1 259 ? 21.506 3.532 -21.715 1.00 92.12 259 ARG A C 1
ATOM 1955 O O . ARG A 1 259 ? 22.401 2.934 -22.303 1.00 92.12 259 ARG A O 1
ATOM 1962 N N . ALA A 1 260 ? 20.230 3.476 -22.081 1.00 90.62 260 ALA A N 1
ATOM 1963 C CA . ALA A 1 260 ? 19.762 2.758 -23.266 1.00 90.62 260 ALA A CA 1
ATOM 1964 C C . ALA A 1 260 ? 19.971 3.546 -24.570 1.00 90.62 260 ALA A C 1
ATOM 1966 O O . ALA A 1 260 ? 19.750 3.028 -25.666 1.00 90.62 260 ALA A O 1
ATOM 1967 N N . ARG A 1 261 ? 20.382 4.817 -24.481 1.00 88.88 261 ARG A N 1
ATOM 1968 C CA . ARG A 1 261 ? 20.692 5.636 -25.655 1.00 88.88 261 ARG A CA 1
ATOM 1969 C C . ARG A 1 261 ? 22.021 5.205 -26.268 1.00 88.88 261 ARG A C 1
ATOM 1971 O O . ARG A 1 261 ? 22.944 4.805 -25.570 1.00 88.88 261 ARG A O 1
ATOM 1978 N N . LEU A 1 262 ? 22.155 5.418 -27.579 1.00 86.75 262 LEU A N 1
ATOM 1979 C CA . LEU A 1 262 ? 23.424 5.227 -28.299 1.00 86.75 262 LEU A CA 1
ATOM 1980 C C . LEU A 1 262 ? 24.558 6.106 -27.746 1.00 86.75 262 LEU A C 1
ATOM 1982 O O . LEU A 1 262 ? 25.718 5.711 -27.774 1.00 86.75 262 LEU A O 1
ATOM 1986 N N . ALA A 1 263 ? 24.211 7.295 -27.251 1.00 90.25 263 ALA A N 1
ATOM 1987 C CA . ALA A 1 263 ? 25.120 8.214 -26.580 1.00 90.25 263 ALA A CA 1
ATOM 1988 C C . ALA A 1 263 ? 24.463 8.693 -25.271 1.00 90.25 263 ALA A C 1
ATOM 1990 O O . ALA A 1 263 ? 23.664 9.639 -25.312 1.00 90.25 263 ALA A O 1
ATOM 1991 N N . PRO A 1 264 ? 24.735 8.017 -24.136 1.00 92.06 264 PRO A N 1
ATOM 1992 C CA . PRO A 1 264 ? 24.290 8.457 -22.817 1.00 92.06 264 PRO A CA 1
ATOM 1993 C C . PRO A 1 264 ? 24.805 9.868 -22.517 1.00 92.06 264 PRO A C 1
ATOM 1995 O O . PRO A 1 264 ? 25.953 10.190 -22.822 1.00 92.06 264 PRO A O 1
ATOM 1998 N N . ALA A 1 265 ? 23.950 10.721 -21.957 1.00 93.44 265 ALA A N 1
ATOM 1999 C CA . ALA A 1 265 ? 24.298 12.099 -21.613 1.00 93.44 265 ALA A CA 1
ATOM 2000 C C . ALA A 1 265 ? 24.612 12.284 -20.122 1.00 93.44 265 ALA A C 1
ATOM 2002 O O . ALA A 1 265 ? 25.159 13.319 -19.740 1.00 93.44 265 ALA A O 1
ATOM 2003 N N . LEU A 1 266 ? 24.236 11.328 -19.272 1.00 94.12 266 LEU A N 1
ATOM 2004 C CA . LEU A 1 266 ? 24.400 11.422 -17.829 1.00 94.12 266 LEU A CA 1
ATOM 2005 C C . LEU A 1 266 ? 25.699 10.756 -17.376 1.00 94.12 266 LEU A C 1
ATOM 2007 O O . LEU A 1 266 ? 25.901 9.551 -17.522 1.00 94.12 266 LEU A O 1
ATOM 2011 N N . GLU A 1 267 ? 26.542 11.537 -16.706 1.00 95.12 267 GLU A N 1
ATOM 2012 C CA . GLU A 1 267 ? 27.688 11.012 -15.970 1.00 95.12 267 GLU A CA 1
ATOM 2013 C C . GLU A 1 267 ? 27.206 10.257 -14.723 1.00 95.12 267 GLU A C 1
ATOM 2015 O O . GLU A 1 267 ? 26.705 10.850 -13.763 1.00 95.12 267 GLU A O 1
ATOM 2020 N N . MET A 1 268 ? 27.357 8.929 -14.732 1.00 94.06 268 MET A N 1
ATOM 2021 C CA . MET A 1 268 ? 26.739 8.031 -13.748 1.00 94.06 268 MET A CA 1
ATOM 2022 C C . MET A 1 268 ? 27.120 8.360 -12.298 1.00 94.06 268 MET A C 1
ATOM 2024 O O . MET A 1 268 ? 26.249 8.400 -11.432 1.00 94.06 268 MET A O 1
ATOM 2028 N N . GLY A 1 269 ? 28.406 8.596 -12.020 1.00 96.06 269 GLY A N 1
ATOM 2029 C CA . GLY A 1 269 ? 28.894 8.876 -10.665 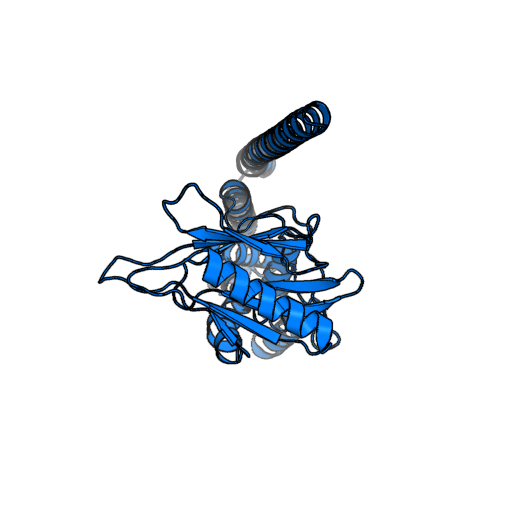1.00 96.06 269 GLY A CA 1
ATOM 2030 C C . GLY A 1 269 ? 28.275 10.147 -10.070 1.00 96.06 269 GLY A C 1
ATOM 2031 O O . GLY A 1 269 ? 27.584 10.060 -9.051 1.00 96.06 269 GLY A O 1
ATOM 2032 N N . PRO A 1 270 ? 28.461 11.318 -10.710 1.00 96.75 270 PRO A N 1
ATOM 2033 C CA . PRO A 1 270 ? 27.833 12.566 -10.283 1.00 96.75 270 PRO A CA 1
ATOM 2034 C C . PRO A 1 270 ? 26.305 12.487 -10.212 1.00 96.75 270 PRO A C 1
ATOM 2036 O O . PRO A 1 270 ? 25.719 12.981 -9.250 1.00 96.75 270 PRO A O 1
ATOM 2039 N N . TYR A 1 271 ? 25.653 11.834 -11.180 1.00 97.44 271 TYR A N 1
ATOM 2040 C CA . TYR A 1 271 ? 24.198 11.693 -11.181 1.00 97.44 271 TYR A CA 1
ATOM 2041 C C . TYR A 1 271 ? 23.705 10.889 -9.970 1.00 97.44 271 TYR A C 1
ATOM 2043 O O . TYR A 1 271 ? 22.848 11.354 -9.217 1.00 97.44 271 TYR A O 1
ATOM 2051 N N . LEU A 1 272 ? 24.291 9.715 -9.716 1.00 97.25 272 LEU A N 1
ATOM 2052 C CA . LEU A 1 272 ? 23.940 8.903 -8.552 1.00 97.25 272 LEU A CA 1
ATOM 2053 C C . LEU A 1 272 ? 24.227 9.642 -7.242 1.00 97.25 272 LEU A C 1
ATOM 2055 O O . LEU A 1 272 ? 23.389 9.632 -6.346 1.00 97.25 272 LEU A O 1
ATOM 2059 N N . ALA A 1 273 ? 25.371 10.318 -7.125 1.00 97.44 273 ALA A N 1
ATOM 2060 C CA . ALA A 1 273 ? 25.739 11.024 -5.902 1.00 97.44 273 ALA A CA 1
ATOM 2061 C C . ALA A 1 273 ? 24.808 12.213 -5.605 1.00 97.44 273 ALA A C 1
ATOM 2063 O O . ALA A 1 273 ? 24.259 12.306 -4.506 1.00 97.44 273 ALA A O 1
ATOM 2064 N N . PHE A 1 274 ? 24.615 13.111 -6.574 1.00 97.44 274 PHE A N 1
ATOM 2065 C CA . PHE A 1 274 ? 23.985 14.413 -6.336 1.00 97.44 274 PHE A CA 1
ATOM 2066 C C . PHE A 1 274 ? 22.496 14.465 -6.673 1.00 97.44 274 PHE A C 1
ATOM 2068 O O . PHE A 1 274 ? 21.777 15.254 -6.064 1.00 97.44 274 PHE A O 1
ATOM 2075 N N . ILE A 1 275 ? 22.017 13.635 -7.603 1.00 97.56 275 ILE A N 1
ATOM 2076 C CA . ILE A 1 275 ? 20.603 13.619 -8.005 1.00 97.56 275 ILE A CA 1
ATOM 2077 C C . ILE A 1 275 ? 19.841 12.515 -7.276 1.00 97.56 275 ILE A C 1
ATOM 2079 O O . ILE A 1 275 ? 18.735 12.752 -6.794 1.00 97.56 275 ILE A O 1
ATOM 2083 N N . VAL A 1 276 ? 20.433 11.326 -7.136 1.00 96.88 276 VAL A N 1
ATOM 2084 C CA . VAL A 1 276 ? 19.756 10.193 -6.488 1.00 96.88 276 VAL A CA 1
ATOM 2085 C C . VAL A 1 276 ? 20.001 10.202 -4.978 1.00 96.88 276 VAL A C 1
ATOM 2087 O O . VAL A 1 276 ? 19.068 10.393 -4.195 1.00 96.88 276 VAL A O 1
ATOM 2090 N N . LEU A 1 277 ? 21.250 10.017 -4.546 1.00 97.25 277 LEU A N 1
ATOM 2091 C CA . LEU A 1 277 ? 21.579 9.716 -3.153 1.00 97.25 277 LEU A CA 1
ATOM 2092 C C . LEU A 1 277 ? 21.456 10.933 -2.237 1.00 97.25 277 LEU A C 1
ATOM 2094 O O . LEU A 1 277 ? 20.770 10.843 -1.220 1.00 97.25 277 LEU A O 1
ATOM 2098 N N . ALA A 1 278 ? 22.073 12.070 -2.572 1.00 97.69 278 ALA A N 1
ATOM 2099 C CA . ALA A 1 278 ? 22.091 13.232 -1.682 1.00 97.69 278 ALA A CA 1
ATOM 2100 C C . ALA A 1 278 ? 20.681 13.740 -1.299 1.00 97.69 278 ALA A C 1
ATOM 2102 O O . ALA A 1 278 ? 20.432 13.901 -0.098 1.00 97.69 278 ALA A O 1
ATOM 2103 N N . PRO A 1 279 ? 19.721 13.926 -2.231 1.00 96.81 279 PRO A N 1
ATOM 2104 C CA . PRO A 1 279 ? 18.369 14.360 -1.874 1.00 96.81 279 PRO A CA 1
ATOM 2105 C C . PRO A 1 279 ? 17.615 13.295 -1.072 1.00 96.81 279 PRO A C 1
ATOM 2107 O O . PRO A 1 279 ? 17.013 13.606 -0.042 1.00 96.81 279 PRO A O 1
ATOM 2110 N N . SER A 1 280 ? 17.706 12.028 -1.491 1.00 96.75 280 SER A N 1
ATOM 2111 C CA . SER A 1 280 ? 17.006 10.911 -0.846 1.00 96.75 280 SER A CA 1
ATOM 2112 C C . SER A 1 280 ? 17.475 10.707 0.594 1.00 96.75 280 SER A C 1
ATOM 2114 O O . SER A 1 280 ? 16.659 10.662 1.512 1.00 96.75 280 SER A O 1
ATOM 2116 N N . LEU A 1 281 ? 18.792 10.657 0.819 1.00 97.25 281 LEU A N 1
ATOM 2117 C CA . LEU A 1 281 ? 19.377 10.485 2.149 1.00 97.25 281 LEU A CA 1
ATOM 2118 C C . LEU A 1 281 ? 19.093 11.686 3.053 1.00 97.25 281 LEU A C 1
ATOM 2120 O O . LEU A 1 281 ? 18.798 11.500 4.232 1.00 97.25 281 LEU A O 1
ATOM 2124 N N . THR A 1 282 ? 19.117 12.907 2.511 1.00 97.44 282 THR A N 1
ATOM 2125 C CA . THR A 1 282 ? 18.782 14.115 3.280 1.00 97.44 282 THR A CA 1
ATOM 2126 C C . THR A 1 282 ? 17.335 14.067 3.764 1.00 97.44 282 THR A C 1
ATOM 2128 O O . THR A 1 282 ? 17.067 14.268 4.950 1.00 97.44 282 THR A O 1
ATOM 2131 N N . LEU A 1 283 ? 16.395 13.748 2.873 1.00 96.69 283 LEU A N 1
ATOM 2132 C CA . LEU A 1 283 ? 14.976 13.645 3.208 1.00 96.69 283 LEU A CA 1
ATOM 2133 C C . LEU A 1 283 ? 14.701 12.504 4.195 1.00 96.69 283 LEU A C 1
ATOM 2135 O O . LEU A 1 283 ? 13.985 12.708 5.177 1.00 96.69 283 LEU A O 1
ATOM 2139 N N . LEU A 1 284 ? 15.316 11.336 3.997 1.00 95.62 284 LEU A N 1
ATOM 2140 C CA . LEU A 1 284 ? 15.204 10.212 4.929 1.00 95.62 284 LEU A CA 1
ATOM 2141 C C . LEU A 1 284 ? 15.790 10.547 6.305 1.00 95.62 284 LEU A C 1
ATOM 2143 O O . LEU A 1 284 ? 15.176 10.218 7.318 1.00 95.62 284 LEU A O 1
ATOM 2147 N N . ALA A 1 285 ? 16.918 11.258 6.370 1.00 96.56 285 ALA A N 1
ATOM 2148 C CA . ALA A 1 285 ? 17.494 11.711 7.634 1.00 96.56 285 ALA A CA 1
ATOM 2149 C C . ALA A 1 285 ? 16.571 12.707 8.355 1.00 96.56 285 ALA A C 1
ATOM 2151 O O . ALA A 1 285 ? 16.394 12.618 9.573 1.00 96.56 285 ALA A O 1
ATOM 2152 N N . VAL A 1 286 ? 15.939 13.631 7.622 1.00 96.56 286 VAL A N 1
ATOM 2153 C CA . VAL A 1 286 ? 14.925 14.543 8.177 1.00 96.56 286 VAL A CA 1
ATOM 2154 C C . VAL A 1 286 ? 13.724 13.759 8.704 1.00 96.56 286 VAL A C 1
ATOM 2156 O O . VAL A 1 286 ? 13.281 14.009 9.826 1.00 96.56 286 VAL A O 1
ATOM 2159 N N . PHE A 1 287 ? 13.217 12.791 7.940 1.00 95.06 287 PHE A N 1
ATOM 2160 C CA . PHE A 1 287 ? 12.106 11.937 8.357 1.00 95.06 287 PHE A CA 1
ATOM 2161 C C . PHE A 1 287 ? 12.440 11.138 9.623 1.00 95.06 287 PHE A C 1
ATOM 2163 O O . PHE A 1 287 ? 11.697 11.209 10.601 1.00 95.06 287 PHE A O 1
ATOM 2170 N N . ALA A 1 288 ? 13.593 10.465 9.653 1.00 94.12 288 ALA A N 1
ATOM 2171 C CA . ALA A 1 288 ? 14.051 9.695 10.806 1.00 94.12 288 ALA A CA 1
ATOM 2172 C C . ALA A 1 288 ? 14.197 10.574 12.058 1.00 94.12 288 ALA A C 1
ATOM 2174 O O . ALA A 1 288 ? 13.723 10.207 13.132 1.00 94.12 288 ALA A O 1
ATOM 2175 N N . ARG A 1 289 ? 14.769 11.780 11.918 1.00 95.31 289 ARG A N 1
ATOM 2176 C CA . ARG A 1 289 ? 14.870 12.752 13.021 1.00 95.31 289 ARG A CA 1
ATOM 2177 C C . ARG A 1 289 ? 13.501 13.197 13.531 1.00 95.31 289 ARG A C 1
ATOM 2179 O O . ARG A 1 289 ? 13.324 13.315 14.741 1.00 95.31 289 ARG A O 1
ATOM 2186 N N . ARG A 1 290 ? 12.533 13.446 12.641 1.00 93.62 290 ARG A N 1
ATOM 2187 C CA . ARG A 1 290 ? 11.160 13.814 13.030 1.00 93.62 290 ARG A CA 1
ATOM 2188 C C . ARG A 1 290 ? 10.467 12.674 13.770 1.00 93.62 290 ARG A C 1
ATOM 2190 O O . ARG A 1 290 ? 9.881 12.921 14.818 1.00 93.62 290 ARG A O 1
ATOM 2197 N N . LYS A 1 291 ? 10.585 11.444 13.262 1.00 89.94 291 LYS A N 1
ATOM 2198 C CA . LYS A 1 291 ? 10.000 10.249 13.882 1.00 89.94 291 LYS A CA 1
ATOM 2199 C C . LYS A 1 291 ? 10.594 9.993 15.269 1.00 89.94 291 LYS A C 1
ATOM 2201 O O . LYS A 1 291 ? 9.845 9.788 16.216 1.00 89.94 291 LYS A O 1
ATOM 2206 N N . LEU A 1 292 ? 11.918 10.104 15.410 1.00 90.88 292 LEU A N 1
ATOM 2207 C CA . LEU A 1 292 ? 12.597 9.964 16.701 1.00 90.88 292 LEU A CA 1
ATOM 2208 C C . LEU A 1 292 ? 12.144 11.028 17.709 1.00 90.88 292 LEU A C 1
ATOM 2210 O O . LEU A 1 292 ? 11.846 10.698 18.850 1.00 90.88 292 LEU A O 1
ATOM 2214 N N . ARG A 1 293 ? 12.052 12.300 17.295 1.00 92.25 293 ARG A N 1
ATOM 2215 C CA . ARG A 1 293 ? 11.566 13.378 18.175 1.00 92.25 293 ARG A CA 1
ATOM 2216 C C . ARG A 1 293 ? 10.126 13.154 18.629 1.00 92.25 293 ARG A C 1
ATOM 2218 O O . ARG A 1 293 ? 9.835 13.393 19.793 1.00 92.25 293 ARG A O 1
ATOM 2225 N N . ALA A 1 294 ? 9.252 12.698 17.733 1.00 87.62 294 ALA A N 1
ATOM 2226 C CA . ALA A 1 294 ? 7.870 12.384 18.080 1.00 87.62 294 ALA A CA 1
ATOM 2227 C C . ALA A 1 294 ? 7.795 11.230 19.092 1.00 87.62 294 ALA A C 1
ATOM 2229 O O . ALA A 1 294 ? 7.121 11.363 20.105 1.00 87.62 294 ALA A O 1
ATOM 2230 N N . ALA A 1 295 ? 8.549 10.149 18.868 1.00 85.94 295 ALA A N 1
ATOM 2231 C CA . ALA A 1 295 ? 8.605 9.020 19.795 1.00 85.94 295 ALA A CA 1
ATOM 2232 C C . ALA A 1 295 ? 9.123 9.430 21.186 1.00 85.94 295 ALA A C 1
ATOM 2234 O O . ALA A 1 295 ? 8.547 9.043 22.196 1.00 85.94 295 ALA A O 1
ATOM 2235 N N . LEU A 1 296 ? 10.169 10.264 21.243 1.00 89.38 296 LEU A N 1
ATOM 2236 C CA . LEU A 1 296 ? 10.693 10.792 22.506 1.00 89.38 296 LEU A CA 1
ATOM 2237 C C . LEU A 1 296 ? 9.677 11.686 23.232 1.00 89.38 296 LEU A C 1
ATOM 2239 O O . LEU A 1 296 ? 9.565 11.600 24.448 1.00 89.38 296 LEU A O 1
ATOM 2243 N N . ALA A 1 297 ? 8.928 12.521 22.505 1.00 87.50 297 ALA A N 1
ATOM 2244 C CA . ALA A 1 297 ? 7.903 13.380 23.096 1.00 87.50 297 ALA A CA 1
ATOM 2245 C C . ALA A 1 297 ? 6.726 12.575 23.675 1.00 87.50 297 ALA A C 1
ATOM 2247 O O . ALA A 1 297 ? 6.234 12.908 24.752 1.00 87.50 297 ALA A O 1
ATOM 2248 N N . VAL A 1 298 ? 6.304 11.503 22.993 1.00 82.94 298 VAL A N 1
ATOM 2249 C CA . VAL A 1 298 ? 5.283 10.574 23.506 1.00 82.94 298 VAL A CA 1
ATOM 2250 C C . VAL A 1 298 ? 5.778 9.907 24.787 1.00 82.94 298 VAL A C 1
ATOM 2252 O O . VAL A 1 298 ? 5.125 10.041 25.815 1.00 82.94 298 VAL A O 1
ATOM 2255 N N . ALA A 1 299 ? 6.980 9.324 24.769 1.00 82.06 299 ALA A N 1
ATOM 2256 C CA . ALA A 1 299 ? 7.561 8.675 25.946 1.00 82.06 299 ALA A CA 1
ATOM 2257 C C . ALA A 1 299 ? 7.723 9.636 27.142 1.00 82.06 299 ALA A C 1
ATOM 2259 O O . ALA A 1 299 ? 7.515 9.249 28.287 1.00 82.06 299 ALA A O 1
ATOM 2260 N N . GLN A 1 300 ? 8.068 10.905 26.893 1.00 85.00 300 GLN A N 1
ATOM 2261 C CA . GLN A 1 300 ? 8.126 11.932 27.941 1.00 85.00 300 GLN A CA 1
ATOM 2262 C C . GLN A 1 300 ? 6.745 12.261 28.512 1.00 85.00 300 GLN A C 1
ATOM 2264 O O . GLN A 1 300 ? 6.623 12.466 29.716 1.00 85.00 300 GLN A O 1
ATOM 2269 N N . THR A 1 301 ? 5.720 12.317 27.662 1.00 81.19 301 THR A N 1
ATOM 2270 C CA . THR A 1 301 ? 4.342 12.606 28.080 1.00 81.19 301 THR A CA 1
ATOM 2271 C C . THR A 1 301 ? 3.768 11.449 28.896 1.00 81.19 301 THR A C 1
ATOM 2273 O O . THR A 1 301 ? 3.137 11.685 29.921 1.00 81.19 301 THR A O 1
ATOM 2276 N N . GLU A 1 302 ? 4.023 10.209 28.478 1.00 77.88 302 GLU A N 1
ATOM 2277 C CA . GLU A 1 302 ? 3.653 9.000 29.223 1.00 77.88 302 GLU A CA 1
ATOM 2278 C C . GLU A 1 302 ? 4.356 8.961 30.582 1.00 77.88 302 GLU A C 1
ATOM 2280 O O . GLU A 1 302 ? 3.686 8.880 31.602 1.00 77.88 302 GLU A O 1
ATOM 2285 N N . ALA A 1 303 ? 5.674 9.178 30.626 1.00 78.00 303 ALA A N 1
ATOM 2286 C CA . ALA A 1 303 ? 6.413 9.221 31.889 1.00 78.00 303 ALA A CA 1
ATOM 2287 C C . ALA A 1 303 ? 5.926 10.335 32.838 1.00 78.00 303 ALA A C 1
ATOM 2289 O O . ALA A 1 303 ? 5.867 10.142 34.050 1.00 78.00 303 ALA A O 1
ATOM 2290 N N . GLN A 1 304 ? 5.570 11.511 32.305 1.00 79.62 304 GLN A N 1
ATOM 2291 C CA . GLN A 1 304 ? 4.977 12.590 33.104 1.00 79.62 304 GLN A CA 1
ATOM 2292 C C . GLN A 1 304 ? 3.594 12.220 33.635 1.00 79.62 304 GLN A C 1
ATOM 2294 O O . GLN A 1 304 ? 3.258 12.582 34.759 1.00 79.62 304 GLN A O 1
ATOM 2299 N N . ARG A 1 305 ? 2.791 11.525 32.830 1.00 73.75 305 ARG A N 1
ATOM 2300 C CA . ARG A 1 305 ? 1.464 11.071 33.224 1.00 73.75 305 ARG A CA 1
ATOM 2301 C C . ARG A 1 305 ? 1.543 10.015 34.322 1.00 73.75 305 ARG A C 1
ATOM 2303 O O . ARG A 1 305 ? 0.856 10.174 35.324 1.00 73.75 305 ARG A O 1
ATOM 2310 N N . ASP A 1 306 ? 2.404 9.016 34.165 1.00 74.19 306 ASP A N 1
ATOM 2311 C CA . ASP A 1 306 ? 2.604 7.958 35.158 1.00 74.19 306 ASP A CA 1
ATOM 2312 C C . ASP A 1 306 ? 3.065 8.554 36.496 1.00 74.19 306 ASP A C 1
ATOM 2314 O O . ASP A 1 306 ? 2.524 8.220 37.544 1.00 74.19 306 ASP A O 1
ATOM 2318 N N . ALA A 1 307 ? 3.972 9.539 36.464 1.00 76.81 307 ALA A N 1
ATOM 2319 C CA . ALA A 1 307 ? 4.406 10.252 37.665 1.00 76.81 307 ALA A CA 1
ATOM 2320 C C . ALA A 1 307 ? 3.285 11.072 38.336 1.00 76.81 307 ALA A C 1
ATOM 2322 O O . ALA A 1 307 ? 3.318 11.285 39.547 1.00 76.81 307 ALA A O 1
ATOM 2323 N N . ILE A 1 308 ? 2.308 11.580 37.580 1.00 78.69 308 ILE A N 1
ATOM 2324 C CA . ILE A 1 308 ? 1.143 12.277 38.149 1.00 78.69 308 ILE A CA 1
ATOM 2325 C C . ILE A 1 308 ? 0.157 11.271 38.752 1.00 78.69 308 ILE A C 1
ATOM 2327 O O . ILE A 1 308 ? -0.381 11.544 39.821 1.00 78.69 308 ILE A O 1
ATOM 2331 N N . GLU A 1 309 ? -0.072 10.136 38.087 1.00 72.00 309 GLU A N 1
ATOM 2332 C CA . GLU A 1 309 ? -0.946 9.063 38.579 1.00 72.00 309 GLU A CA 1
ATOM 2333 C C . GLU A 1 309 ? -0.369 8.434 39.870 1.00 72.00 309 GLU A C 1
ATOM 2335 O O . GLU A 1 309 ? -1.112 8.283 40.834 1.00 72.00 309 GLU A O 1
ATOM 2340 N N . GLU A 1 310 ? 0.950 8.212 39.965 1.00 68.62 310 GLU A N 1
ATOM 2341 C CA . GLU A 1 310 ? 1.623 7.692 41.175 1.00 68.62 310 GLU A CA 1
ATOM 2342 C C . GLU A 1 310 ? 1.577 8.665 42.370 1.00 68.62 310 GLU A C 1
ATOM 2344 O O . GLU A 1 310 ? 1.463 8.241 43.513 1.00 68.62 310 GLU A O 1
ATOM 2349 N N . ASN A 1 311 ? 1.629 9.981 42.131 1.00 67.62 311 ASN A N 1
ATOM 2350 C CA . ASN A 1 311 ? 1.533 10.986 43.203 1.00 67.62 311 ASN A CA 1
ATOM 2351 C C . ASN A 1 311 ? 0.088 11.266 43.663 1.00 67.62 311 ASN A C 1
ATOM 2353 O O . ASN A 1 311 ? -0.112 12.053 44.592 1.00 67.62 311 ASN A O 1
ATOM 2357 N N . ALA A 1 312 ? -0.913 10.709 42.977 1.00 59.41 312 ALA A N 1
ATOM 2358 C CA . ALA A 1 312 ? -2.327 10.877 43.303 1.00 59.41 312 ALA A CA 1
ATOM 2359 C C . ALA A 1 312 ? -2.900 9.725 44.156 1.00 59.41 312 ALA A C 1
ATOM 2361 O O . ALA A 1 312 ? -4.035 9.852 44.626 1.00 59.41 312 ALA A O 1
ATOM 2362 N N . GLU A 1 313 ? -2.136 8.644 44.355 1.00 48.28 313 GLU A N 1
ATOM 2363 C CA . GLU A 1 313 ? -2.412 7.541 45.295 1.00 48.28 313 GLU A CA 1
ATOM 2364 C C . GLU A 1 313 ? -1.798 7.797 46.682 1.00 48.28 313 GLU A C 1
ATOM 2366 O O . GLU A 1 313 ? -2.456 7.421 47.683 1.00 48.28 313 GLU A O 1
#

Secondary structure (DSSP, 8-state):
--HHHHHHHHHHHHHTSTTHHHHHHTT--HHHHHHHHHHHHHHHIII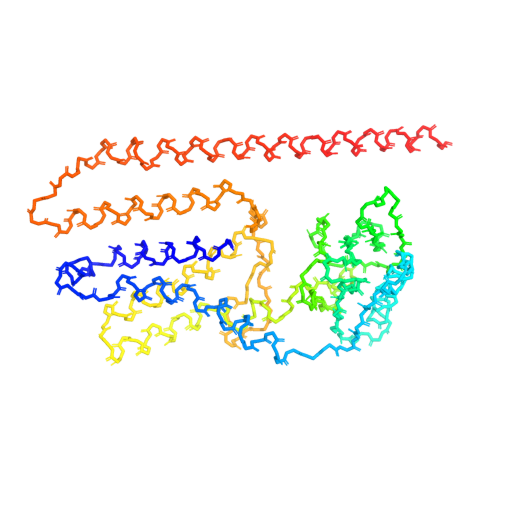IIHHH---SEEE---SSS--HHHHHHHHHHHHHHHHHH---EEEEE--EE-SSS-EE-EEEEEETTTTEEEEEETT-SPPEEEE---EE----S-EEE-STT--EEEEEEETTEEEEEESTTTTSTTS-HHHHHHHHHHHHHHH-HHHHHHHHHHHHHHHHHHTTSSS-B-TTTTT--SPBPP-----TT-HHHHHHHHHHHHHHHHHHHHHTSSS--S-HHHIIIIIIIHHHHHHHHHHHHHHHHHHHHHHHHHHHHHHHHHTT-

Solvent-accessible surface area (backbone atoms only — not comparable to full-atom values): 15652 Å² total; per-residue (Å²): 96,41,68,68,30,30,23,33,39,4,29,22,58,16,35,70,40,89,66,36,36,52,39,38,75,73,71,43,58,40,33,59,40,0,16,53,31,13,41,41,37,59,50,48,24,76,76,44,37,57,77,71,59,75,65,76,42,76,49,68,52,51,40,90,68,61,51,38,48,62,54,13,43,55,53,15,49,56,46,36,50,22,69,75,68,59,50,66,43,32,41,32,37,35,47,17,71,59,51,98,89,42,63,47,36,33,33,41,34,54,40,42,91,78,12,30,26,34,17,28,41,71,95,54,92,64,69,24,70,20,76,32,47,54,34,38,59,89,64,80,58,73,44,76,33,69,47,94,76,31,58,40,35,31,40,32,75,40,98,64,25,40,22,62,36,75,38,64,54,53,44,30,69,61,23,13,49,52,47,17,48,52,50,10,53,52,35,20,73,77,69,35,63,67,38,6,50,13,28,15,48,4,25,33,48,29,42,55,55,28,32,40,19,59,76,19,24,9,49,50,21,89,84,40,92,62,62,43,78,23,70,57,74,43,59,58,84,41,64,60,66,43,49,40,45,31,51,48,18,52,50,51,30,50,51,39,50,34,64,55,40,99,72,57,82,72,58,62,66,63,43,46,49,63,67,42,44,48,53,41,53,52,50,50,50,52,50,52,52,52,53,51,52,50,52,52,52,51,53,51,51,51,54,53,48,53,55,52,57,64,75,72,112

Foldseek 3Di:
DDLLLLLLLLLLQLLPDPPSLLVVVVVDCLSVLSSVLSNQLVCCLVVPLVVVDDFPEEAEADLVDGDQQVSQAVVLVQQQVCVVVQDKGKYFYAWAHNDPPDIFKKKWFQDQVQQKIWIGTPPDPDIHIDHNHHEDDDDGDIDIQDDHSGWMWMWGDDPGGTYIATRLSRQFQSLELVVLLVQLVVLCVPVNNSSSSSSSVSNNSSSVVQLCDQNHHDHHPPVDRDGDGHPNNDDPPDPLVSVLSSQLSVLSSVQSSLVSDPHRPDDVPCSCVPRNCPVNVVSVVVVVVVVVVVVVVVVVVVVVVVVVVVVVD

Radius of gyration: 23.16 Å; Cα contacts (8 Å, |Δi|>4): 594; chains: 1; bounding box: 57×41×76 Å

Nearest PDB structures (foldseek):
  8wie-assembly1_D  TM=2.926E-01  e=9.503E+00  Homo sapiens